Protein AF-A0A349JC71-F1 (afdb_monomer_lite)

Secondary structure (DSSP, 8-state):
-TTGGGGGG-S-S---SHHHHHHHS-TTT--EEEEEE---TT-EEEEEEEEHHHHHHHHHTT--SSTTSSTT-TTHHHHHSSPEEE-GGGHHHHHHHTTTTTTT--EEEPPTTHHHHHHHH---EEEEESS-HHHHH-TTEEEEEEEEEEE--EEEEEHHHHHH-HHHHHHHHHH--B-S--HHHHHHHHHHHHGGGB-

Radius of gyration: 18.24 Å; chains: 1; bounding box: 44×35×52 Å

pLDDT: mean 88.02, std 11.41, range [37.16, 98.38]

Foldseek 3Di:
DPPPVCCVQFPALQAFEVVSVQVRRPPVPDQKHFPAFLPDLFKKFQFKKFFQVLLVVLVVVVFALDALPDLVGVNLVLQQVDAAEEQVVCVSSLCRNNVCVSNNGHHDHADPPNQCCRHPVGHMYGHIDRQCPSVLPRPGMATGGGGSHMDGHTDMDGNVCCVPPVVVVVVCVVSVHDPDDCSVVRVVSNCVRCPVRHD

Sequence (199 aa):
AFHNTLLDVLDTGSVRNWQELRSHLSTEASQVRILGSLALDDYLGHCVLMDRARAERVRKLGASRRWADRTDDPKLAELRDAPVLIDPMYDELYTSVLAAPKLGLRFEAGPKDIERVCAEEGRTAIYIVRSGSTVALMPNLCVVGEEIVTSETIVAANATSLERNRAVTTLVEALAPAQTDHAAAWRAKLAKRLGDKLV

Structure (mmCIF, N/CA/C/O backbone):
data_AF-A0A349JC71-F1
#
_entry.id   AF-A0A349JC71-F1
#
loop_
_atom_site.group_PDB
_atom_site.id
_atom_site.type_symbol
_atom_site.label_atom_id
_atom_site.label_alt_id
_atom_site.label_comp_id
_atom_site.label_asym_id
_atom_site.label_entity_id
_atom_site.label_seq_id
_atom_site.pdbx_PDB_ins_code
_atom_site.Cartn_x
_atom_site.Cartn_y
_atom_site.Cartn_z
_atom_site.occupancy
_atom_site.B_iso_or_equiv
_atom_site.auth_seq_id
_atom_site.auth_comp_id
_atom_site.auth_asym_id
_atom_site.auth_atom_id
_atom_site.pdbx_PDB_model_num
ATOM 1 N N . ALA A 1 1 ? 12.400 3.019 -4.219 1.00 37.16 1 ALA A N 1
ATOM 2 C CA . ALA A 1 1 ? 13.279 4.054 -4.813 1.00 37.16 1 ALA A CA 1
ATOM 3 C C . ALA A 1 1 ? 12.855 4.493 -6.224 1.00 37.16 1 ALA A C 1
ATOM 5 O O . ALA A 1 1 ? 12.944 5.675 -6.498 1.00 37.16 1 ALA A O 1
ATOM 6 N N . PHE A 1 2 ? 12.372 3.605 -7.108 1.00 41.09 2 PHE A N 1
ATOM 7 C CA . PHE A 1 2 ? 12.072 3.953 -8.514 1.00 41.09 2 PHE A CA 1
ATOM 8 C C . PHE A 1 2 ? 10.812 4.829 -8.743 1.00 41.09 2 PHE A C 1
ATOM 10 O O . PHE A 1 2 ? 10.683 5.418 -9.806 1.00 41.09 2 PHE A O 1
ATOM 17 N N . HIS A 1 3 ? 9.888 4.940 -7.776 1.00 49.56 3 HIS A N 1
ATOM 18 C CA . HIS A 1 3 ? 8.630 5.688 -7.969 1.00 49.56 3 HIS A CA 1
ATOM 19 C C . HIS A 1 3 ? 8.783 7.217 -7.874 1.00 49.56 3 HIS A C 1
ATOM 21 O O . HIS A 1 3 ? 8.202 7.918 -8.693 1.00 49.56 3 HIS A O 1
ATOM 27 N N . ASN A 1 4 ? 9.588 7.747 -6.945 1.00 44.91 4 ASN A N 1
ATOM 28 C CA . ASN A 1 4 ? 9.612 9.198 -6.700 1.00 44.91 4 ASN A CA 1
ATOM 29 C C . ASN A 1 4 ? 10.213 9.986 -7.878 1.00 44.91 4 ASN A C 1
ATOM 31 O O . ASN A 1 4 ? 9.736 11.063 -8.197 1.00 44.91 4 ASN A O 1
ATOM 35 N N . THR A 1 5 ? 11.207 9.436 -8.582 1.00 49.75 5 THR A N 1
ATOM 36 C CA . THR A 1 5 ? 11.849 10.110 -9.731 1.00 49.75 5 THR A CA 1
ATOM 37 C C . THR A 1 5 ? 11.014 10.063 -11.015 1.00 49.75 5 THR A C 1
ATOM 39 O O . THR A 1 5 ? 11.388 10.683 -12.004 1.00 49.75 5 THR A O 1
ATOM 42 N N . LEU A 1 6 ? 9.914 9.302 -11.033 1.00 56.53 6 LEU A N 1
ATOM 43 C CA . LEU A 1 6 ? 9.023 9.217 -12.189 1.00 56.53 6 LEU A CA 1
ATOM 44 C C . LEU A 1 6 ? 7.774 10.083 -12.049 1.00 56.53 6 LEU A C 1
ATOM 46 O O . LEU A 1 6 ? 7.105 10.272 -13.055 1.00 56.53 6 LEU A O 1
ATOM 50 N N . LEU A 1 7 ? 7.475 10.638 -10.869 1.00 57.44 7 LEU A N 1
ATOM 51 C CA . LEU A 1 7 ? 6.283 11.473 -10.669 1.00 57.44 7 LEU A CA 1
ATOM 52 C C . LEU A 1 7 ? 6.232 12.665 -11.639 1.00 57.44 7 LEU A C 1
ATOM 54 O O . LEU A 1 7 ? 5.163 12.974 -12.157 1.00 57.44 7 LEU A O 1
ATOM 58 N N . ASP A 1 8 ? 7.387 13.247 -11.967 1.00 55.94 8 ASP A N 1
ATOM 59 C CA . ASP A 1 8 ? 7.502 14.404 -12.866 1.00 55.94 8 ASP A CA 1
ATOM 60 C C . ASP A 1 8 ? 7.162 14.106 -14.337 1.00 55.94 8 ASP A C 1
ATOM 62 O O . ASP A 1 8 ? 6.907 15.028 -15.111 1.00 55.94 8 ASP A O 1
ATOM 66 N N . VAL A 1 9 ? 7.184 12.834 -14.753 1.00 56.62 9 VAL A N 1
ATOM 67 C CA . VAL A 1 9 ? 6.941 12.421 -16.150 1.00 56.62 9 VAL A CA 1
ATOM 68 C C . VAL A 1 9 ? 5.598 11.722 -16.344 1.00 56.62 9 VAL A C 1
ATOM 70 O O . VAL A 1 9 ? 5.353 11.159 -17.412 1.00 56.62 9 VAL A O 1
ATOM 73 N N . LEU A 1 10 ? 4.740 11.719 -15.322 1.00 61.47 10 LEU A N 1
ATOM 74 C CA . LEU A 1 10 ? 3.417 11.117 -15.404 1.00 61.47 10 LEU A CA 1
ATOM 75 C C . LEU A 1 10 ? 2.363 12.155 -15.764 1.00 61.47 10 LEU A C 1
ATOM 77 O O . LEU A 1 10 ? 2.257 13.204 -15.136 1.00 61.47 10 LEU A O 1
ATOM 81 N N . ASP A 1 11 ? 1.493 11.787 -16.703 1.00 59.69 11 ASP A N 1
ATOM 82 C CA . ASP A 1 11 ? 0.305 12.574 -17.058 1.00 59.69 11 ASP A CA 1
ATOM 83 C C . ASP A 1 11 ? -0.717 12.656 -15.898 1.00 59.69 11 ASP A C 1
ATOM 85 O O . ASP A 1 11 ? -1.689 13.411 -15.950 1.00 59.69 11 ASP A O 1
ATOM 89 N N . THR A 1 12 ? -0.515 11.865 -14.836 1.00 65.00 12 THR A N 1
ATOM 90 C CA . THR A 1 12 ? -1.305 11.867 -13.602 1.00 65.00 12 THR A CA 1
ATOM 91 C C . THR A 1 12 ? -0.452 11.493 -12.393 1.00 65.00 12 THR A C 1
ATOM 93 O O . THR A 1 12 ? 0.404 10.616 -12.459 1.00 65.00 12 THR A O 1
ATOM 96 N N . GLY A 1 13 ? -0.749 12.093 -11.241 1.00 64.25 13 GLY A N 1
ATOM 97 C CA . GLY A 1 13 ? -0.136 11.714 -9.970 1.00 64.25 13 GLY A CA 1
ATOM 98 C C . GLY A 1 13 ? -0.725 10.446 -9.329 1.00 64.25 13 GLY A C 1
ATOM 99 O O . GLY A 1 13 ? -0.222 9.983 -8.305 1.00 64.25 13 GLY A O 1
ATOM 100 N N . SER A 1 14 ? -1.800 9.876 -9.879 1.00 74.31 14 SER A N 1
ATOM 101 C CA . SER A 1 14 ? -2.547 8.775 -9.252 1.00 74.31 14 SER A CA 1
ATOM 102 C C . SER A 1 14 ? -2.122 7.395 -9.761 1.00 74.31 14 SER A C 1
ATOM 104 O O . SER A 1 14 ? -2.965 6.620 -10.202 1.00 74.31 14 SER A O 1
ATOM 106 N N . VAL A 1 15 ? -0.826 7.085 -9.687 1.00 80.38 15 VAL A N 1
ATOM 107 C CA . VAL A 1 15 ? -0.275 5.776 -10.074 1.00 80.38 15 VAL A CA 1
ATOM 108 C C . VAL A 1 15 ? -0.068 4.887 -8.850 1.00 80.38 15 VAL A C 1
ATOM 110 O O . VAL A 1 15 ? 0.653 5.246 -7.921 1.00 80.38 15 VAL A O 1
ATOM 113 N N . ARG A 1 16 ? -0.695 3.708 -8.853 1.00 83.69 16 ARG A N 1
ATOM 114 C CA . ARG A 1 16 ? -0.725 2.770 -7.719 1.00 83.69 16 ARG A CA 1
ATOM 115 C C . ARG A 1 16 ? 0.127 1.526 -7.912 1.00 83.69 16 ARG A C 1
ATOM 117 O O . ARG A 1 16 ? 0.377 0.810 -6.948 1.00 83.69 16 ARG A O 1
ATOM 124 N N . ASN A 1 17 ? 0.542 1.233 -9.136 1.00 84.38 17 ASN A N 1
ATOM 125 C CA . ASN A 1 17 ? 1.361 0.069 -9.452 1.00 84.38 17 ASN A CA 1
ATOM 126 C C . ASN A 1 17 ? 2.125 0.287 -10.763 1.00 84.38 17 ASN A C 1
ATOM 128 O O . ASN A 1 17 ? 1.904 1.261 -11.486 1.00 84.38 17 ASN A O 1
ATOM 132 N N . TRP A 1 18 ? 3.029 -0.635 -11.093 1.00 84.25 18 TRP A N 1
ATOM 133 C CA . TRP A 1 18 ? 3.855 -0.509 -12.293 1.00 84.25 18 TRP A CA 1
ATOM 134 C C . TRP A 1 18 ? 3.066 -0.652 -13.603 1.00 84.25 18 TRP A C 1
ATOM 136 O O . TRP A 1 18 ? 3.523 -0.154 -14.631 1.00 84.25 18 TRP A O 1
ATOM 146 N N . GLN A 1 19 ? 1.909 -1.323 -13.602 1.00 84.81 19 GLN A N 1
ATOM 147 C CA . GLN A 1 19 ? 1.072 -1.454 -14.798 1.00 84.81 19 GLN A CA 1
ATOM 148 C C . GLN A 1 19 ? 0.386 -0.128 -15.123 1.00 84.81 19 GLN A C 1
ATOM 150 O O . GLN A 1 19 ? 0.421 0.316 -16.270 1.00 84.81 19 GLN A O 1
ATOM 155 N N . GLU A 1 20 ? -0.164 0.538 -14.106 1.00 84.81 20 GLU A N 1
ATOM 156 C CA . GLU A 1 20 ? -0.670 1.905 -14.211 1.00 84.81 20 GLU A CA 1
ATOM 157 C C . GLU A 1 20 ? 0.462 2.842 -14.647 1.00 84.81 20 GLU A C 1
ATOM 159 O O . GLU A 1 20 ? 0.308 3.572 -15.625 1.00 84.81 20 GLU A O 1
ATOM 164 N N . LEU A 1 21 ? 1.642 2.734 -14.023 1.00 82.12 21 LEU A N 1
ATOM 165 C CA . LEU A 1 21 ? 2.833 3.497 -14.407 1.00 82.12 21 LEU A CA 1
ATOM 166 C C . LEU A 1 21 ? 3.154 3.308 -15.896 1.00 82.12 21 LEU A C 1
ATOM 168 O O . LEU A 1 21 ? 3.316 4.279 -16.624 1.00 82.12 21 LEU A O 1
ATOM 172 N N . ARG A 1 22 ? 3.172 2.060 -16.377 1.00 83.19 22 ARG A N 1
ATOM 173 C CA . ARG A 1 22 ? 3.400 1.725 -17.789 1.00 83.19 22 ARG A CA 1
ATOM 174 C C . ARG A 1 22 ? 2.354 2.354 -18.708 1.00 83.19 22 ARG A C 1
ATOM 176 O O . ARG A 1 22 ? 2.721 2.785 -19.794 1.00 83.19 22 ARG A O 1
ATOM 183 N N . SER A 1 23 ? 1.087 2.392 -18.299 1.00 81.56 23 SER A N 1
ATOM 184 C CA . SER A 1 23 ? 0.003 2.981 -19.099 1.00 81.56 23 SER A CA 1
ATOM 185 C C . SER A 1 23 ? 0.059 4.510 -19.179 1.00 81.56 23 SER A C 1
ATOM 187 O O . SER A 1 23 ? -0.417 5.080 -20.155 1.00 81.56 23 SER A O 1
ATOM 189 N N . HIS A 1 24 ? 0.670 5.157 -18.182 1.00 76.75 24 HIS A N 1
ATOM 190 C CA . HIS A 1 24 ? 0.811 6.613 -18.099 1.00 76.75 24 HIS A CA 1
ATOM 191 C C . HIS A 1 24 ? 2.150 7.140 -18.621 1.00 76.75 24 HIS A C 1
ATOM 193 O O . HIS A 1 24 ? 2.311 8.346 -18.782 1.00 76.75 24 HIS A O 1
ATOM 199 N N . LEU A 1 25 ? 3.118 6.265 -18.901 1.00 74.62 25 LEU A N 1
ATOM 200 C CA . LEU A 1 25 ? 4.341 6.666 -19.584 1.00 74.62 25 LEU A CA 1
ATOM 201 C C . LEU A 1 25 ? 4.044 6.892 -21.068 1.00 74.62 25 LEU A C 1
ATOM 203 O O . LEU A 1 25 ? 3.887 5.938 -21.833 1.00 74.62 25 LEU A O 1
ATOM 207 N N . SER A 1 26 ? 4.030 8.158 -21.485 1.00 66.75 26 SER A N 1
ATOM 208 C CA . SER A 1 26 ? 3.949 8.515 -22.901 1.00 66.75 26 SER A CA 1
ATOM 209 C C . SER A 1 26 ? 5.089 7.859 -23.683 1.00 66.75 26 SER A C 1
ATOM 211 O O . SER A 1 26 ? 6.274 8.075 -23.409 1.00 66.75 26 SER A O 1
ATOM 213 N N . THR A 1 27 ? 4.733 7.069 -24.696 1.00 64.62 27 THR A N 1
ATOM 214 C CA . THR A 1 27 ? 5.701 6.424 -25.591 1.00 64.62 27 THR A CA 1
ATOM 215 C C . THR A 1 27 ? 6.484 7.431 -26.428 1.00 64.62 27 THR A C 1
ATOM 217 O O . THR A 1 27 ? 7.596 7.120 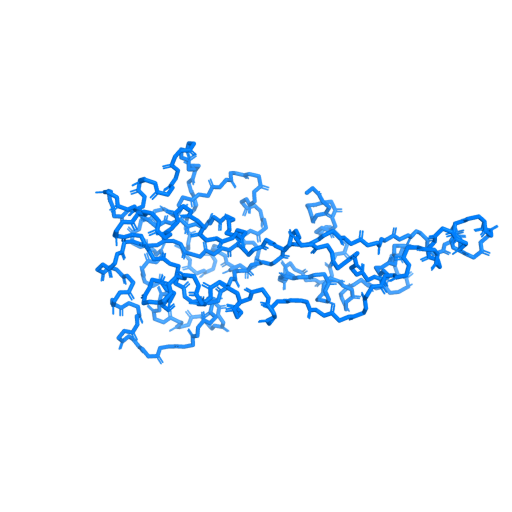-26.856 1.00 64.62 27 THR A O 1
ATOM 220 N N . GLU A 1 28 ? 5.923 8.621 -26.643 1.00 60.41 28 GLU A N 1
ATOM 221 C CA . GLU A 1 28 ? 6.515 9.688 -27.453 1.00 60.41 28 GLU A CA 1
ATOM 222 C C . GLU A 1 28 ? 7.388 10.639 -26.622 1.00 60.41 28 GLU A C 1
ATOM 224 O O . GLU A 1 28 ? 8.411 11.108 -27.115 1.00 60.41 28 GLU A O 1
ATOM 229 N N . ALA A 1 29 ? 7.030 10.889 -25.356 1.00 58.97 29 ALA A N 1
ATOM 230 C CA . ALA A 1 29 ? 7.742 11.840 -24.496 1.00 58.97 29 ALA A CA 1
ATOM 231 C C . ALA A 1 29 ? 8.769 11.183 -23.558 1.00 58.97 29 ALA A C 1
ATOM 233 O O . ALA A 1 29 ? 9.785 11.797 -23.227 1.00 58.97 29 ALA A O 1
ATOM 234 N N . SER A 1 30 ? 8.547 9.935 -23.134 1.00 66.19 30 SER A N 1
ATOM 235 C CA . SER A 1 30 ? 9.479 9.222 -22.258 1.00 66.19 30 SER A CA 1
ATOM 236 C C . SER A 1 30 ? 10.385 8.300 -23.062 1.00 66.19 30 SER A C 1
ATOM 238 O O . SER A 1 30 ? 9.925 7.524 -23.898 1.00 66.19 30 SER A O 1
ATOM 240 N N . GLN A 1 31 ? 11.687 8.317 -22.771 1.00 78.69 31 GLN A N 1
ATOM 241 C CA . GLN A 1 31 ? 12.610 7.303 -23.287 1.00 78.69 31 GLN A CA 1
ATOM 242 C C . GLN A 1 31 ? 12.606 6.024 -22.446 1.00 78.69 31 GLN A C 1
ATOM 244 O O . GLN A 1 31 ? 13.227 5.046 -22.844 1.00 78.69 31 GLN A O 1
ATOM 249 N N . VAL A 1 32 ? 11.939 5.994 -21.292 1.00 82.69 32 VAL A N 1
ATOM 250 C CA . VAL A 1 32 ? 11.884 4.803 -20.437 1.00 82.69 32 VAL A CA 1
ATOM 251 C C . VAL A 1 32 ? 10.764 3.879 -20.915 1.00 82.69 32 VAL A C 1
ATOM 253 O O . VAL A 1 32 ? 9.675 4.313 -21.288 1.00 82.69 32 VAL A O 1
ATOM 256 N N . ARG A 1 33 ? 11.034 2.575 -20.920 1.00 84.81 33 ARG A N 1
ATOM 257 C CA . ARG A 1 33 ? 10.062 1.510 -21.168 1.00 84.81 33 ARG A CA 1
ATOM 258 C C . ARG A 1 33 ? 10.032 0.604 -19.953 1.00 84.81 33 ARG A C 1
ATOM 260 O O . ARG A 1 33 ? 11.067 0.059 -19.579 1.00 84.81 33 ARG A O 1
ATOM 267 N N . ILE A 1 34 ? 8.855 0.436 -19.356 1.00 86.38 34 ILE A N 1
ATOM 268 C CA . ILE A 1 34 ? 8.635 -0.598 -18.345 1.00 86.38 34 ILE A CA 1
ATOM 269 C C . ILE A 1 34 ? 8.355 -1.896 -19.083 1.00 86.38 34 ILE A C 1
ATOM 271 O O . ILE A 1 34 ? 7.363 -2.015 -19.803 1.00 86.38 34 ILE A O 1
ATOM 275 N N . LEU A 1 35 ? 9.271 -2.844 -18.926 1.00 87.56 35 LEU A N 1
ATOM 276 C CA . LEU A 1 35 ? 9.276 -4.099 -19.662 1.00 87.56 35 LEU A CA 1
ATOM 277 C C . LEU A 1 35 ? 8.561 -5.212 -18.907 1.00 87.56 35 LEU A C 1
ATOM 279 O O . LEU A 1 35 ? 8.256 -6.218 -19.522 1.00 87.56 35 LEU A O 1
ATOM 283 N N . GLY A 1 36 ? 8.282 -5.037 -17.617 1.00 86.38 36 GLY A N 1
ATOM 284 C CA . GLY A 1 36 ? 7.556 -5.992 -16.781 1.00 86.38 36 GLY A CA 1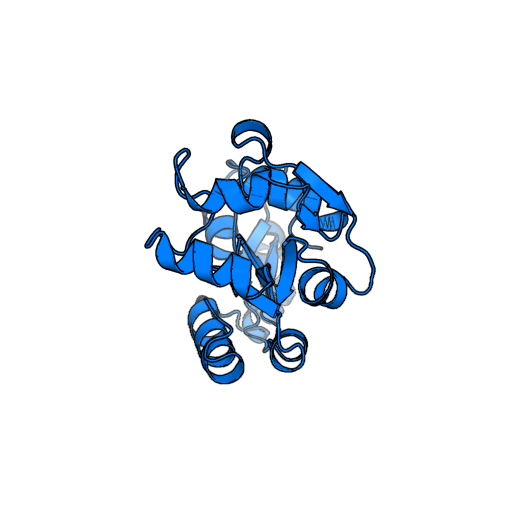
ATOM 285 C C . GLY A 1 36 ? 8.185 -6.136 -15.398 1.00 86.38 36 GLY A C 1
ATOM 286 O O . GLY A 1 36 ? 9.090 -5.383 -15.036 1.00 86.38 36 GLY A O 1
ATOM 287 N N . SER A 1 37 ? 7.703 -7.107 -14.631 1.00 88.38 37 SER A N 1
ATOM 288 C CA . SER A 1 37 ? 8.213 -7.452 -13.300 1.00 88.38 37 SER A CA 1
ATOM 289 C C . SER A 1 37 ? 9.233 -8.594 -13.366 1.00 88.38 37 SER A C 1
ATOM 291 O O . SER A 1 37 ? 9.163 -9.436 -14.258 1.00 88.38 37 SER A O 1
ATOM 293 N N . LEU A 1 38 ? 10.158 -8.670 -12.404 1.00 87.69 38 LEU A N 1
ATOM 294 C CA . LEU A 1 38 ? 10.991 -9.864 -12.201 1.00 87.69 38 LEU A CA 1
ATOM 295 C C . LEU A 1 38 ? 10.241 -11.026 -11.527 1.00 87.69 38 LEU A C 1
ATOM 297 O O . LEU A 1 38 ? 10.820 -12.098 -11.369 1.00 87.69 38 LEU A O 1
ATOM 301 N N . ALA A 1 39 ? 8.980 -10.829 -11.126 1.00 81.81 39 ALA A N 1
ATOM 302 C CA . ALA A 1 39 ? 8.143 -11.840 -10.472 1.00 81.81 39 ALA A CA 1
ATOM 303 C C . ALA A 1 39 ? 8.816 -12.496 -9.253 1.00 81.81 39 ALA A C 1
ATOM 305 O O . ALA A 1 39 ? 8.597 -13.674 -8.954 1.00 81.81 39 ALA A O 1
ATOM 306 N N . LEU A 1 40 ? 9.671 -11.743 -8.560 1.00 81.12 40 LEU A N 1
ATOM 307 C CA . LEU A 1 40 ? 10.308 -12.215 -7.342 1.00 81.12 40 LEU A CA 1
ATOM 308 C C . LEU A 1 40 ? 9.247 -12.328 -6.239 1.00 81.12 40 LEU A C 1
ATOM 310 O O . LEU A 1 40 ? 8.197 -11.688 -6.277 1.00 81.12 40 LEU A O 1
ATOM 314 N N . ASP A 1 41 ? 9.519 -13.123 -5.204 1.00 76.69 41 ASP A N 1
ATOM 315 C CA . ASP A 1 41 ? 8.661 -13.175 -4.009 1.00 76.69 41 ASP A CA 1
ATOM 316 C C . ASP A 1 41 ? 8.888 -11.933 -3.116 1.00 76.69 41 ASP A C 1
ATOM 318 O O . ASP A 1 41 ? 9.084 -12.029 -1.902 1.00 76.69 41 ASP A O 1
ATOM 322 N N . ASP A 1 42 ? 8.948 -10.749 -3.725 1.00 78.50 42 ASP A N 1
ATOM 323 C CA . ASP A 1 42 ? 9.286 -9.462 -3.119 1.00 78.50 42 ASP A CA 1
ATOM 324 C C . ASP A 1 42 ? 8.139 -8.449 -3.162 1.00 78.50 42 ASP A C 1
ATOM 326 O O . ASP A 1 42 ? 8.349 -7.299 -2.805 1.00 78.50 42 ASP A O 1
ATOM 330 N N . TYR A 1 43 ? 6.932 -8.883 -3.521 1.00 85.94 43 TYR A N 1
ATOM 331 C CA . TYR A 1 43 ? 5.752 -8.028 -3.587 1.00 85.94 43 TYR A CA 1
ATOM 332 C C . TYR A 1 43 ? 5.449 -7.334 -2.247 1.00 85.94 43 TYR A C 1
ATOM 334 O O . TYR A 1 43 ? 5.357 -7.978 -1.194 1.00 85.94 43 TYR A O 1
ATOM 342 N N . LEU A 1 44 ? 5.262 -6.017 -2.298 1.00 89.69 44 LEU A N 1
ATOM 343 C CA . LEU A 1 44 ? 5.029 -5.132 -1.161 1.00 89.69 44 LEU A CA 1
ATOM 344 C C . LEU A 1 44 ? 3.710 -4.374 -1.357 1.00 89.69 44 LEU A C 1
ATOM 346 O O . LEU A 1 44 ? 3.582 -3.570 -2.278 1.00 89.69 44 LEU A O 1
ATOM 350 N N . GLY A 1 45 ? 2.735 -4.586 -0.474 1.00 92.81 45 GLY A N 1
ATOM 351 C CA . GLY A 1 45 ? 1.511 -3.781 -0.437 1.00 92.81 45 GLY A CA 1
ATOM 352 C C . GLY A 1 45 ? 1.624 -2.653 0.582 1.00 92.81 45 GLY A C 1
ATOM 353 O O . GLY A 1 45 ? 1.971 -2.898 1.734 1.00 92.81 45 GLY A O 1
ATOM 354 N N . HIS A 1 46 ? 1.318 -1.422 0.187 1.00 95.44 46 HIS A N 1
ATOM 355 C CA . HIS A 1 46 ? 1.225 -0.282 1.097 1.00 95.44 46 HIS A CA 1
ATOM 356 C C . HIS A 1 46 ? -0.189 -0.251 1.671 1.00 95.44 46 HIS A C 1
ATOM 358 O O . HIS A 1 46 ? -1.125 0.226 1.032 1.00 95.44 46 HIS A O 1
ATOM 364 N N . CYS A 1 47 ? -0.361 -0.823 2.854 1.00 96.88 47 CYS A N 1
ATOM 365 C CA . CYS A 1 47 ? -1.664 -1.115 3.428 1.00 96.88 47 CYS A CA 1
ATOM 366 C C . CYS A 1 47 ? -2.019 -0.156 4.559 1.00 96.88 47 CYS A C 1
ATOM 368 O O . CYS A 1 47 ? -1.145 0.294 5.300 1.00 96.88 47 CYS A O 1
ATOM 370 N N . VAL A 1 48 ? -3.318 0.084 4.741 1.00 97.75 48 VAL A N 1
ATOM 371 C CA . VAL A 1 48 ? -3.821 0.772 5.929 1.00 97.75 48 VAL A CA 1
ATOM 372 C C . VAL A 1 48 ? -3.816 -0.197 7.109 1.00 97.75 48 VAL A C 1
ATOM 374 O O . VAL A 1 48 ? -4.402 -1.280 7.037 1.00 97.75 48 VAL A O 1
ATOM 377 N N . LEU A 1 49 ? -3.147 0.200 8.188 1.00 97.94 49 LEU A N 1
ATOM 378 C CA . LEU A 1 49 ? -3.097 -0.516 9.455 1.00 97.94 49 LEU A CA 1
ATOM 379 C C . LEU A 1 49 ? -3.967 0.196 10.486 1.00 97.94 49 LEU A C 1
ATOM 381 O O . LEU A 1 49 ? -3.846 1.408 10.674 1.00 97.94 49 LEU A O 1
ATOM 385 N N . MET A 1 50 ? -4.828 -0.562 11.157 1.00 97.81 50 MET A N 1
ATOM 386 C CA . MET A 1 50 ? -5.727 -0.061 12.197 1.00 97.81 50 MET A CA 1
ATOM 387 C C . MET A 1 50 ? -5.811 -1.054 13.350 1.00 97.81 50 MET A C 1
ATOM 389 O O . MET A 1 50 ? -5.614 -2.260 13.163 1.00 97.81 50 MET A O 1
ATOM 393 N N . ASP A 1 51 ? -6.172 -0.556 14.529 1.00 97.31 51 ASP A N 1
ATOM 394 C CA . ASP A 1 51 ? -6.621 -1.427 15.603 1.00 97.31 51 ASP A CA 1
ATOM 395 C C . ASP A 1 51 ? -7.917 -2.161 15.208 1.00 97.31 51 ASP A C 1
ATOM 397 O O . ASP A 1 51 ? -8.712 -1.699 14.381 1.00 97.31 51 ASP A O 1
ATOM 401 N N . ARG A 1 52 ? -8.154 -3.316 15.828 1.00 96.62 52 ARG A N 1
ATOM 402 C CA . ARG A 1 52 ? -9.290 -4.191 15.532 1.00 96.62 52 ARG A CA 1
ATOM 403 C C . ARG A 1 52 ? -10.636 -3.490 15.713 1.00 96.62 52 ARG A C 1
ATOM 405 O O . ARG A 1 52 ? -11.534 -3.714 14.908 1.00 96.62 52 ARG A O 1
ATOM 412 N N . ALA A 1 53 ? -10.806 -2.638 16.725 1.00 95.19 53 ALA A N 1
ATOM 413 C CA . ALA A 1 53 ? -12.082 -1.961 16.942 1.00 95.19 53 ALA A CA 1
ATOM 414 C C . ALA A 1 53 ? -12.379 -0.959 15.818 1.00 95.19 53 ALA A C 1
ATOM 416 O O . ALA A 1 53 ? -13.521 -0.868 15.362 1.00 95.19 53 ALA A O 1
ATOM 417 N N . ARG A 1 54 ? -11.360 -0.238 15.338 1.00 96.00 54 ARG A N 1
ATOM 418 C CA . ARG A 1 54 ? -11.463 0.659 14.179 1.00 96.00 54 ARG A CA 1
ATOM 419 C C . ARG A 1 54 ? -11.678 -0.103 12.870 1.00 96.00 54 ARG A C 1
ATOM 421 O O . ARG A 1 54 ? -12.585 0.244 12.114 1.00 96.00 54 ARG A O 1
ATOM 428 N N . ALA A 1 55 ? -10.945 -1.192 12.646 1.00 96.75 55 ALA A N 1
ATOM 429 C CA . ALA A 1 55 ? -11.130 -2.056 11.480 1.00 96.75 55 ALA A CA 1
ATOM 430 C C . ALA A 1 55 ? -12.567 -2.607 11.395 1.00 96.75 55 ALA A C 1
ATOM 432 O O . ALA A 1 55 ? -13.201 -2.577 10.343 1.00 96.75 55 ALA A O 1
ATOM 433 N N . GLU A 1 56 ? -13.134 -3.024 12.527 1.00 95.81 56 GLU A N 1
ATOM 434 C CA . GLU A 1 56 ? -14.520 -3.485 12.620 1.00 95.81 56 GLU A CA 1
ATOM 435 C C . GLU A 1 56 ? -15.551 -2.405 12.276 1.00 95.81 56 GLU A C 1
ATOM 437 O O . GLU A 1 56 ? -16.582 -2.706 11.669 1.00 95.81 56 GLU A O 1
ATOM 442 N N . ARG A 1 57 ? -15.293 -1.140 12.635 1.00 95.25 57 ARG A N 1
ATOM 443 C CA . ARG A 1 57 ? -16.149 -0.025 12.204 1.00 95.25 57 ARG A CA 1
ATOM 444 C C . ARG A 1 57 ? -16.106 0.130 10.694 1.00 95.25 57 ARG A C 1
ATOM 446 O O . ARG A 1 57 ? -17.165 0.178 10.077 1.00 95.25 57 ARG A O 1
ATOM 453 N N . VAL A 1 58 ? -14.910 0.116 10.105 1.00 95.50 58 VAL A N 1
ATOM 454 C CA . VAL A 1 58 ? -14.733 0.183 8.649 1.00 95.50 58 VAL A CA 1
ATOM 455 C C . VAL A 1 58 ? -15.470 -0.956 7.947 1.00 95.50 58 VAL A C 1
ATOM 457 O O . VAL A 1 58 ? -16.230 -0.706 7.012 1.00 95.50 58 VAL A O 1
ATOM 460 N N . ARG A 1 59 ? -15.325 -2.192 8.438 1.00 94.75 59 ARG A N 1
ATOM 461 C CA . ARG A 1 59 ? -16.015 -3.372 7.900 1.00 94.75 59 ARG A CA 1
ATOM 462 C C . ARG A 1 59 ? -17.531 -3.191 7.859 1.00 94.75 59 ARG A C 1
ATOM 464 O O . ARG A 1 59 ? -18.172 -3.510 6.861 1.00 94.75 59 ARG A O 1
ATOM 471 N N . LYS A 1 60 ? -18.108 -2.647 8.934 1.00 95.69 60 LYS A N 1
ATOM 472 C CA . LYS A 1 60 ? -19.557 -2.416 9.064 1.00 95.69 60 LYS A CA 1
ATOM 473 C C . LYS A 1 60 ? -20.096 -1.348 8.115 1.00 95.69 60 LYS A C 1
ATOM 475 O O . LYS A 1 60 ? -21.294 -1.352 7.855 1.00 95.69 60 LYS A O 1
ATOM 480 N N . LEU A 1 61 ? -19.247 -0.466 7.581 1.00 93.00 61 LEU A N 1
ATOM 481 C CA . LEU A 1 61 ? -19.671 0.527 6.590 1.00 93.00 61 LEU A CA 1
ATOM 482 C C . LEU A 1 61 ? -20.071 -0.116 5.254 1.00 93.00 61 LEU A C 1
ATOM 484 O O . LEU A 1 61 ? -20.737 0.542 4.459 1.00 93.00 61 LEU A O 1
ATOM 488 N N . GLY A 1 62 ? -19.654 -1.363 4.980 1.00 86.81 62 GLY A N 1
ATOM 489 C CA . GLY A 1 62 ? -19.975 -2.062 3.728 1.00 86.81 62 GLY A CA 1
ATOM 490 C C . GLY A 1 62 ? -19.494 -1.324 2.473 1.00 86.81 62 GLY A C 1
ATOM 491 O O . GLY A 1 62 ? -20.046 -1.503 1.390 1.00 86.81 62 GLY A O 1
ATOM 492 N N . ALA A 1 63 ? -18.506 -0.440 2.626 1.00 88.62 63 ALA A N 1
ATOM 493 C CA . ALA A 1 63 ? -17.969 0.369 1.544 1.00 88.62 63 ALA A CA 1
ATOM 494 C C . ALA A 1 63 ? -17.032 -0.453 0.643 1.00 88.62 63 ALA A C 1
ATOM 496 O O . ALA A 1 63 ? -16.613 -1.556 0.991 1.00 88.62 63 ALA A O 1
ATOM 497 N N . SER A 1 64 ? -16.664 0.117 -0.512 1.00 90.50 64 SER A N 1
ATOM 498 C CA . SER A 1 64 ? -15.604 -0.431 -1.373 1.00 90.50 64 SER A CA 1
ATOM 499 C C . SER A 1 64 ? -14.344 -0.723 -0.555 1.00 90.50 64 SER A C 1
ATOM 501 O O . SER A 1 64 ? -14.028 0.025 0.371 1.00 90.50 64 SER A O 1
ATOM 503 N N . ARG A 1 65 ? -13.597 -1.774 -0.903 1.00 90.88 65 ARG A N 1
ATOM 504 C CA . ARG A 1 65 ? -12.313 -2.070 -0.247 1.00 90.88 65 ARG A CA 1
ATOM 505 C C . ARG A 1 65 ? -11.230 -1.061 -0.622 1.00 90.88 65 ARG A C 1
ATOM 507 O O . ARG A 1 65 ? -10.289 -0.869 0.141 1.00 90.88 65 ARG A O 1
ATOM 514 N N . ARG A 1 66 ? -11.365 -0.396 -1.771 1.00 91.38 66 ARG A N 1
ATOM 515 C CA . ARG A 1 66 ? -10.414 0.616 -2.228 1.00 91.38 66 ARG A CA 1
ATOM 516 C C . ARG A 1 66 ? -10.556 1.897 -1.408 1.00 91.38 66 ARG A C 1
ATOM 518 O O . ARG A 1 66 ? -11.664 2.337 -1.088 1.00 91.38 66 ARG A O 1
ATOM 525 N N . TRP A 1 67 ? -9.418 2.495 -1.078 1.00 92.62 67 TRP A N 1
ATOM 526 C CA . TRP A 1 67 ? -9.340 3.773 -0.374 1.00 92.62 67 TRP A CA 1
ATOM 527 C C . TRP A 1 67 ? -9.330 4.947 -1.345 1.00 92.62 67 TRP A C 1
ATOM 529 O O . TRP A 1 67 ? -8.616 4.914 -2.358 1.00 92.62 67 TRP A O 1
ATOM 539 N N . ALA A 1 68 ? -10.092 5.986 -0.988 1.00 88.81 68 ALA A N 1
ATOM 540 C CA . ALA A 1 68 ? -10.220 7.220 -1.764 1.00 88.81 68 ALA A CA 1
ATOM 541 C C . ALA A 1 68 ? -10.666 6.972 -3.218 1.00 88.81 68 ALA A C 1
ATOM 543 O O . ALA A 1 68 ? -10.282 7.696 -4.130 1.00 88.81 68 ALA A O 1
ATOM 544 N N . ASP A 1 69 ? -11.477 5.932 -3.434 1.00 82.06 69 ASP A N 1
ATOM 545 C CA . ASP A 1 69 ? -12.058 5.607 -4.746 1.00 82.06 69 ASP A CA 1
ATOM 546 C C . ASP A 1 69 ? -13.084 6.667 -5.189 1.00 82.06 69 ASP A C 1
ATOM 548 O O . ASP A 1 69 ? -13.299 6.910 -6.372 1.00 82.06 69 ASP A O 1
ATOM 552 N N . ARG A 1 70 ? -13.697 7.334 -4.206 1.00 85.44 70 ARG A N 1
ATOM 553 C CA . ARG A 1 70 ? -14.654 8.429 -4.367 1.00 85.44 70 ARG A CA 1
ATOM 554 C C . ARG A 1 70 ? -14.507 9.435 -3.231 1.00 85.44 70 ARG A C 1
ATOM 556 O O . ARG A 1 70 ? -14.040 9.092 -2.144 1.00 85.44 70 ARG A O 1
ATOM 563 N N . THR A 1 71 ? -14.912 10.676 -3.482 1.00 83.31 71 THR A N 1
ATOM 564 C CA . THR A 1 71 ? -14.772 11.788 -2.527 1.00 83.31 71 THR A CA 1
ATOM 565 C C . THR A 1 71 ? -15.648 11.635 -1.284 1.00 83.31 71 THR A C 1
ATOM 567 O O . THR A 1 71 ? -15.306 12.161 -0.228 1.00 83.31 71 THR A O 1
ATOM 570 N N . ASP A 1 72 ? -16.748 10.893 -1.386 1.00 87.12 72 ASP A N 1
ATOM 571 C CA . ASP A 1 72 ? -17.701 10.594 -0.316 1.00 87.12 72 ASP A CA 1
ATOM 572 C C . ASP A 1 72 ? -17.455 9.226 0.348 1.00 87.12 72 ASP A C 1
ATOM 574 O O . ASP A 1 72 ? -18.339 8.703 1.025 1.00 87.12 72 ASP A O 1
ATOM 578 N N . ASP A 1 73 ? -16.272 8.621 0.171 1.00 90.25 73 ASP A N 1
ATOM 579 C CA . ASP A 1 73 ? -15.948 7.324 0.771 1.00 90.25 73 ASP A CA 1
ATOM 580 C C . ASP A 1 73 ? -16.048 7.399 2.312 1.00 90.25 73 ASP A C 1
ATOM 582 O O . ASP A 1 73 ? -15.244 8.084 2.958 1.00 90.25 73 ASP A O 1
ATOM 586 N N . PRO A 1 74 ? -17.010 6.690 2.939 1.00 91.06 74 PRO A N 1
ATOM 587 C CA . PRO A 1 74 ? -17.285 6.840 4.365 1.00 91.06 74 PRO A CA 1
ATOM 588 C C . PRO A 1 74 ? -16.115 6.365 5.233 1.00 91.06 74 PRO A C 1
ATOM 590 O O . PRO A 1 74 ? -15.946 6.855 6.351 1.00 91.06 74 PRO A O 1
ATOM 593 N N . LYS A 1 75 ? -15.253 5.476 4.714 1.00 94.25 75 LYS A N 1
ATOM 594 C CA . LYS A 1 75 ? -14.065 4.996 5.436 1.00 94.25 75 LYS A CA 1
ATOM 595 C C . LYS A 1 75 ? -13.054 6.117 5.690 1.00 94.25 75 LYS A C 1
ATOM 597 O O . LYS A 1 75 ? -12.295 6.046 6.651 1.00 94.25 75 LYS A O 1
ATOM 602 N N . LEU A 1 76 ? -13.059 7.180 4.876 1.00 94.06 76 LEU A N 1
ATOM 603 C CA . LEU A 1 76 ? -12.139 8.315 5.018 1.00 94.06 76 LEU A CA 1
ATOM 604 C C . LEU A 1 76 ? -12.328 9.078 6.330 1.00 94.06 76 LEU A C 1
ATOM 606 O O . LEU A 1 76 ? -11.450 9.842 6.716 1.00 94.06 76 LEU A O 1
ATOM 610 N N . ALA A 1 77 ? -13.466 8.926 7.013 1.00 92.75 77 ALA A N 1
ATOM 611 C CA . ALA A 1 77 ? -13.636 9.491 8.349 1.00 92.75 77 ALA A CA 1
ATOM 612 C C . ALA A 1 77 ? -12.590 8.932 9.333 1.00 92.75 77 ALA A C 1
ATOM 614 O O . ALA A 1 77 ? -11.989 9.696 10.082 1.00 92.75 77 ALA A O 1
ATOM 615 N N . GLU A 1 78 ? -12.287 7.633 9.250 1.00 93.50 78 GLU A N 1
ATOM 616 C CA . GLU A 1 78 ? -11.318 6.966 10.132 1.00 93.50 78 GLU A CA 1
ATOM 617 C C . GLU A 1 78 ? -9.873 7.418 9.873 1.00 93.50 78 GLU A C 1
ATOM 619 O O . GLU A 1 78 ? -9.044 7.354 10.778 1.00 93.50 78 GLU A O 1
ATOM 624 N N . LEU A 1 79 ? -9.574 7.903 8.660 1.00 94.38 79 LEU A N 1
ATOM 625 C CA . LEU A 1 79 ? -8.270 8.485 8.310 1.00 94.38 79 LEU A CA 1
ATOM 626 C C . LEU A 1 79 ? -8.159 9.978 8.658 1.00 94.38 79 LEU A C 1
ATOM 628 O O . LEU A 1 79 ? -7.057 10.512 8.713 1.00 94.38 79 LEU A O 1
ATOM 632 N N . ARG A 1 80 ? -9.285 10.676 8.852 1.00 95.12 80 ARG A N 1
ATOM 633 C CA . ARG A 1 80 ? -9.313 12.117 9.170 1.00 95.12 80 ARG A CA 1
ATOM 634 C C . ARG A 1 80 ? -9.239 12.406 10.665 1.00 95.12 80 ARG A C 1
ATOM 636 O O . ARG A 1 80 ? -8.776 13.481 11.049 1.00 95.12 80 ARG A O 1
ATOM 643 N N . ASP A 1 81 ? -9.694 11.453 11.474 1.00 92.81 81 ASP A N 1
ATOM 644 C CA . ASP A 1 81 ? -9.766 11.529 12.936 1.00 92.81 81 ASP A CA 1
ATOM 645 C C . ASP A 1 81 ? -8.434 11.967 13.576 1.00 92.81 81 ASP A C 1
ATOM 647 O O . ASP A 1 81 ? -8.397 12.851 14.430 1.00 92.81 81 ASP A O 1
ATOM 651 N N . ALA A 1 82 ? -7.314 11.439 13.080 1.00 94.69 82 ALA A N 1
ATOM 652 C CA . ALA A 1 82 ? -5.966 11.819 13.491 1.00 94.69 82 ALA A CA 1
ATOM 653 C C . ALA A 1 82 ? -5.002 11.767 12.294 1.00 94.69 82 ALA A C 1
ATOM 655 O O . ALA A 1 82 ? -5.306 11.093 11.309 1.00 94.69 82 ALA A O 1
ATOM 656 N N . PRO A 1 83 ? -3.835 12.440 12.356 1.00 97.00 83 PRO A N 1
ATOM 657 C CA . PRO A 1 83 ? -2.797 12.259 11.349 1.00 97.00 83 PRO A CA 1
ATOM 658 C C . PRO A 1 83 ? -2.409 10.782 11.206 1.00 97.00 83 PRO A C 1
ATOM 660 O O . PRO A 1 83 ? -2.142 10.092 12.201 1.00 97.00 83 PRO A O 1
ATOM 663 N N . VAL A 1 84 ? -2.395 10.313 9.960 1.00 98.19 84 VAL A N 1
ATOM 664 C CA . VAL A 1 84 ? -2.045 8.943 9.587 1.00 98.19 84 VAL A CA 1
ATOM 665 C C . VAL A 1 84 ? -0.528 8.806 9.606 1.00 98.19 84 VAL A C 1
ATOM 667 O O . VAL A 1 84 ? 0.183 9.576 8.960 1.00 98.19 84 VAL A O 1
ATOM 670 N N . LEU A 1 85 ? -0.036 7.820 10.350 1.00 98.38 85 LEU A N 1
ATOM 671 C CA . LEU A 1 85 ? 1.392 7.555 10.468 1.00 98.38 85 LEU A CA 1
ATOM 672 C C . LEU A 1 85 ? 1.921 6.936 9.170 1.00 98.38 85 LEU A C 1
ATOM 674 O O . LEU A 1 85 ? 1.346 5.975 8.654 1.00 98.38 85 LEU A O 1
ATOM 678 N N . ILE A 1 86 ? 3.028 7.457 8.656 1.00 97.62 86 ILE A N 1
ATOM 679 C CA . ILE A 1 86 ? 3.668 6.961 7.434 1.00 97.62 86 ILE A CA 1
ATOM 680 C C . ILE A 1 86 ? 5.188 6.974 7.569 1.00 97.62 86 ILE A C 1
ATOM 682 O O . ILE A 1 86 ? 5.744 7.715 8.377 1.00 97.62 86 ILE A O 1
ATOM 686 N N . ASP A 1 87 ? 5.878 6.202 6.736 1.00 94.44 87 ASP A N 1
ATOM 687 C CA . ASP A 1 87 ? 7.285 6.492 6.460 1.00 94.44 87 ASP A CA 1
ATOM 688 C C . ASP A 1 87 ? 7.355 7.770 5.589 1.00 94.44 87 ASP A C 1
ATOM 690 O O . ASP A 1 87 ? 6.763 7.781 4.500 1.00 94.44 87 ASP A O 1
ATOM 694 N N . PRO A 1 88 ? 8.041 8.842 6.043 1.00 92.62 88 PRO A N 1
ATOM 695 C CA . PRO A 1 88 ? 8.087 10.129 5.346 1.00 92.62 88 PRO A CA 1
ATOM 696 C C . PRO A 1 88 ? 8.569 10.057 3.897 1.00 92.62 88 PRO A C 1
ATOM 698 O O . PRO A 1 88 ? 8.223 10.927 3.103 1.00 92.62 88 PRO A O 1
ATOM 701 N N . MET A 1 89 ? 9.332 9.026 3.511 1.00 90.62 89 MET A N 1
ATOM 702 C CA . MET A 1 89 ? 9.794 8.899 2.122 1.00 90.62 89 MET A CA 1
ATOM 703 C C . MET A 1 89 ? 8.664 8.674 1.105 1.00 90.62 89 MET A C 1
ATOM 705 O O . MET A 1 89 ? 8.891 8.824 -0.098 1.00 90.62 89 MET A O 1
ATOM 709 N N . TYR A 1 90 ? 7.472 8.290 1.576 1.00 91.19 90 TYR A N 1
ATOM 710 C CA . TYR A 1 90 ? 6.287 8.051 0.750 1.00 91.19 90 TYR A CA 1
ATOM 711 C C . TYR A 1 90 ? 5.220 9.143 0.887 1.00 91.19 90 TYR A C 1
ATOM 713 O O . TYR A 1 90 ? 4.136 8.979 0.333 1.00 91.19 90 TYR A O 1
ATOM 721 N N . ASP A 1 91 ? 5.496 10.240 1.601 1.00 92.44 91 ASP A N 1
ATOM 722 C CA . ASP A 1 91 ? 4.519 11.314 1.831 1.00 92.44 91 ASP A CA 1
ATOM 723 C C . ASP A 1 91 ? 3.958 11.868 0.517 1.00 92.44 91 ASP A C 1
ATOM 725 O O . ASP A 1 91 ? 2.751 11.841 0.285 1.00 92.44 91 ASP A O 1
ATOM 729 N N . GLU A 1 92 ? 4.837 12.265 -0.402 1.00 89.31 92 GLU A N 1
ATOM 730 C CA . GLU A 1 92 ? 4.443 12.790 -1.712 1.00 89.31 92 GLU A CA 1
ATOM 731 C C . GLU A 1 92 ? 3.615 11.776 -2.518 1.00 89.31 92 GLU A C 1
ATOM 733 O O . GLU A 1 92 ? 2.565 12.113 -3.075 1.00 89.31 92 GLU A O 1
ATOM 738 N N . LEU A 1 93 ? 4.033 10.507 -2.507 1.00 88.25 93 LEU A N 1
ATOM 739 C CA . LEU A 1 93 ? 3.337 9.420 -3.191 1.00 88.25 93 LEU A CA 1
ATOM 740 C C . LEU A 1 93 ? 1.921 9.219 -2.634 1.00 88.25 93 LEU A C 1
ATOM 742 O O . LEU A 1 93 ? 0.958 9.179 -3.399 1.00 88.25 93 LEU A O 1
ATOM 746 N N . TYR A 1 94 ? 1.767 9.104 -1.314 1.00 92.50 94 TYR A N 1
ATOM 747 C CA . TYR A 1 94 ? 0.455 8.916 -0.693 1.00 92.50 94 TYR A CA 1
ATOM 748 C C . TYR A 1 94 ? -0.421 10.156 -0.829 1.00 92.50 94 TYR A C 1
ATOM 750 O O . TYR A 1 94 ? -1.614 10.029 -1.108 1.00 92.50 94 TYR A O 1
ATOM 758 N N . THR A 1 95 ? 0.167 11.345 -0.695 1.00 91.81 95 THR A N 1
ATOM 759 C CA . THR A 1 95 ? -0.502 12.629 -0.913 1.00 91.81 95 THR A CA 1
ATOM 760 C C . THR A 1 95 ? -1.122 12.687 -2.299 1.00 91.81 95 THR A C 1
ATOM 762 O O . THR A 1 95 ? -2.296 13.044 -2.437 1.00 91.81 95 THR A O 1
ATOM 765 N N . SER A 1 96 ? -0.366 12.267 -3.310 1.00 88.75 96 SER A N 1
ATOM 766 C CA . SER A 1 96 ? -0.819 12.243 -4.693 1.00 88.75 96 SER A CA 1
ATOM 767 C C . SER A 1 96 ? -1.870 11.154 -4.953 1.00 88.75 96 SER A C 1
ATOM 769 O O . SER A 1 96 ? -2.968 11.448 -5.433 1.00 88.75 96 SER A O 1
ATOM 771 N N . VAL A 1 97 ? -1.593 9.899 -4.577 1.00 89.25 97 VAL A N 1
ATOM 772 C CA . VAL A 1 97 ? -2.477 8.747 -4.851 1.00 89.25 97 VAL A CA 1
ATOM 773 C C . VAL A 1 97 ? -3.822 8.849 -4.128 1.00 89.25 97 VAL A C 1
ATOM 775 O O . VAL A 1 97 ? -4.846 8.425 -4.669 1.00 89.25 97 VAL A O 1
ATOM 778 N N . LEU A 1 98 ? -3.836 9.410 -2.917 1.00 91.75 98 LEU A N 1
ATOM 779 C CA . LEU A 1 98 ? -5.052 9.586 -2.121 1.00 91.75 98 LEU A CA 1
ATOM 780 C C . LEU A 1 98 ? -5.713 10.951 -2.320 1.00 91.75 98 LEU A C 1
ATOM 782 O O . LEU A 1 98 ? -6.743 11.200 -1.702 1.00 91.75 98 LEU A O 1
ATOM 786 N N . ALA A 1 99 ? -5.137 11.847 -3.129 1.00 91.12 99 ALA A N 1
ATOM 787 C CA . ALA A 1 99 ? -5.570 13.242 -3.219 1.00 91.12 99 ALA A CA 1
ATOM 788 C C . ALA A 1 99 ? -5.724 13.891 -1.825 1.00 91.12 99 ALA A C 1
ATOM 790 O O . ALA A 1 99 ? -6.701 14.597 -1.550 1.00 91.12 99 ALA A O 1
ATOM 791 N N . ALA A 1 100 ? -4.759 13.628 -0.935 1.00 92.44 100 ALA A N 1
ATOM 792 C CA . ALA A 1 100 ? -4.862 13.871 0.504 1.00 92.44 100 ALA A CA 1
ATOM 793 C C . ALA A 1 100 ? -5.353 15.284 0.879 1.00 92.44 100 ALA A C 1
ATOM 795 O O . ALA A 1 100 ? -6.294 15.370 1.673 1.00 92.44 100 ALA A O 1
ATOM 796 N N . PRO A 1 101 ? -4.850 16.387 0.277 1.00 92.00 101 PRO A N 1
ATOM 797 C CA . PRO A 1 101 ? -5.293 17.733 0.638 1.00 92.00 101 PRO A CA 1
ATOM 798 C C . PRO A 1 101 ? -6.770 17.974 0.315 1.00 92.00 101 PRO A C 1
ATOM 800 O O . PRO A 1 101 ? -7.482 18.604 1.093 1.00 92.00 101 PRO A O 1
ATOM 803 N N . LYS A 1 102 ? -7.258 17.429 -0.808 1.00 91.94 102 LYS A N 1
ATOM 804 C CA . LYS A 1 102 ? -8.665 17.561 -1.222 1.00 91.94 102 LYS A CA 1
ATOM 805 C C . LYS A 1 102 ? -9.602 16.784 -0.300 1.00 91.94 102 LYS A C 1
ATOM 807 O O . LYS A 1 102 ? -10.742 17.193 -0.109 1.00 91.94 102 LYS A O 1
ATOM 812 N N . LEU A 1 103 ? -9.122 15.676 0.262 1.00 93.12 103 LEU A N 1
ATOM 813 C CA . LEU A 1 103 ? -9.882 14.812 1.166 1.00 93.12 103 LEU A CA 1
ATOM 814 C C . LEU A 1 103 ? -9.645 15.127 2.650 1.00 93.12 103 LEU A C 1
ATOM 816 O O . LEU A 1 103 ? -10.189 14.437 3.510 1.00 93.12 103 LEU A O 1
ATOM 820 N N . GLY A 1 104 ? -8.857 16.160 2.967 1.00 94.25 104 GLY A N 1
ATOM 821 C CA . GLY A 1 104 ? -8.541 16.550 4.342 1.00 94.25 104 GLY A CA 1
ATOM 822 C C . GLY A 1 104 ? -7.722 15.508 5.113 1.00 94.25 104 GLY A C 1
ATOM 823 O O . GLY A 1 104 ? -7.791 15.469 6.341 1.00 94.25 104 GLY A O 1
ATOM 824 N N . LEU A 1 105 ? -6.983 14.646 4.410 1.00 96.12 105 LEU A N 1
ATOM 825 C CA . LEU A 1 105 ? -6.079 13.677 5.024 1.00 96.12 105 LEU A CA 1
ATOM 826 C C . LEU A 1 105 ? -4.780 14.374 5.430 1.00 96.12 105 LEU A C 1
ATOM 828 O O . LEU A 1 105 ? -4.291 15.263 4.732 1.00 96.12 105 LEU A O 1
ATOM 832 N N . ARG A 1 106 ? -4.227 13.967 6.571 1.00 97.06 106 ARG A N 1
ATOM 833 C CA . ARG A 1 106 ? -2.974 14.499 7.111 1.00 97.06 106 ARG A CA 1
ATOM 834 C C . ARG A 1 106 ? -2.040 13.344 7.414 1.00 97.06 106 ARG A C 1
ATOM 836 O O . ARG A 1 106 ? -2.488 12.345 7.975 1.00 97.06 106 ARG A O 1
ATOM 843 N N . PHE A 1 107 ? -0.767 13.516 7.090 1.00 97.62 107 PHE A N 1
ATOM 844 C CA . PHE A 1 107 ? 0.269 12.533 7.364 1.00 97.62 107 PHE A CA 1
ATOM 845 C C . PHE A 1 107 ? 1.229 13.027 8.442 1.00 97.62 107 PHE A C 1
ATOM 847 O O . PHE A 1 107 ? 1.445 14.227 8.607 1.00 97.62 107 PHE A O 1
ATOM 854 N N . GLU A 1 108 ? 1.777 12.084 9.197 1.00 97.38 108 GLU A N 1
ATOM 855 C CA . GLU A 1 108 ? 2.772 12.313 10.240 1.00 97.38 108 GLU A CA 1
ATOM 856 C C . GLU A 1 108 ? 3.841 11.222 10.145 1.00 97.38 108 GLU A C 1
ATOM 858 O O . GLU A 1 108 ? 3.543 10.076 9.800 1.00 97.38 108 GLU A O 1
ATOM 863 N N . ALA A 1 109 ? 5.090 11.567 10.456 1.00 97.31 109 ALA A N 1
ATOM 864 C CA . ALA A 1 109 ? 6.173 10.596 10.501 1.00 97.31 109 ALA A CA 1
ATOM 865 C C . ALA A 1 109 ? 5.887 9.518 11.560 1.00 97.31 109 ALA A C 1
ATOM 867 O O . ALA A 1 109 ? 5.757 9.806 12.749 1.00 97.31 109 ALA A O 1
ATOM 868 N N . GLY A 1 110 ? 5.804 8.266 11.120 1.00 94.88 110 GLY A N 1
ATOM 869 C CA . GLY A 1 110 ? 5.652 7.116 11.994 1.00 94.88 110 GLY A CA 1
ATOM 870 C C . GLY A 1 110 ? 6.939 6.809 12.768 1.00 94.88 110 GLY A C 1
ATOM 871 O O . GLY A 1 110 ? 8.042 7.044 12.269 1.00 94.88 110 GLY A O 1
ATOM 872 N N . PRO A 1 111 ? 6.831 6.247 13.983 1.00 94.19 111 PRO A N 1
ATOM 873 C CA . PRO A 1 111 ? 7.987 5.725 14.695 1.00 94.19 111 PRO A CA 1
ATOM 874 C C . PRO A 1 111 ? 8.503 4.449 14.018 1.00 94.19 111 PRO A C 1
ATOM 876 O O . PRO A 1 111 ? 7.826 3.840 13.193 1.00 94.19 111 PRO A O 1
ATOM 879 N N . LYS A 1 112 ? 9.692 3.993 14.427 1.00 90.25 112 LYS A N 1
ATOM 880 C CA . LYS A 1 112 ? 10.287 2.745 13.922 1.00 90.25 112 LYS A CA 1
ATOM 881 C C . LYS A 1 112 ? 9.374 1.523 14.114 1.00 90.25 112 LYS A C 1
ATOM 883 O O . LYS A 1 112 ? 9.333 0.669 13.239 1.00 90.25 112 LYS A O 1
ATOM 888 N N . ASP A 1 113 ? 8.640 1.476 15.226 1.00 92.06 113 ASP A N 1
ATOM 889 C CA . ASP A 1 113 ? 7.718 0.386 15.577 1.00 92.06 113 ASP A CA 1
ATOM 890 C C . ASP A 1 113 ? 6.257 0.785 15.286 1.00 92.06 113 ASP A C 1
ATOM 892 O O . ASP A 1 113 ? 5.394 0.754 16.170 1.00 92.06 113 ASP A O 1
ATOM 896 N N . ILE A 1 114 ? 5.979 1.230 14.058 1.00 95.19 114 ILE A N 1
ATOM 897 C CA . ILE A 1 114 ? 4.671 1.774 13.659 1.00 95.19 114 ILE A CA 1
ATOM 898 C C . ILE A 1 114 ? 3.523 0.776 13.871 1.00 95.19 114 ILE A C 1
ATOM 900 O O . ILE A 1 114 ? 2.432 1.171 14.286 1.00 95.19 114 ILE A O 1
ATOM 904 N N . GLU A 1 115 ? 3.764 -0.522 13.664 1.00 95.56 115 GLU A N 1
ATOM 905 C CA . GLU A 1 115 ? 2.764 -1.572 13.863 1.00 95.56 115 GLU A CA 1
ATOM 906 C C . GLU A 1 115 ? 2.345 -1.687 15.332 1.00 95.56 115 GLU A C 1
ATOM 908 O O . GLU A 1 115 ? 1.155 -1.836 15.615 1.00 95.56 115 GLU A O 1
ATOM 913 N N . ARG A 1 116 ? 3.299 -1.554 16.269 1.00 95.31 116 ARG A N 1
ATOM 914 C CA . ARG A 1 116 ? 3.014 -1.590 17.712 1.00 95.31 116 ARG A CA 1
ATOM 915 C C . ARG A 1 116 ? 2.137 -0.410 18.108 1.00 95.31 116 ARG A C 1
ATOM 917 O O . ARG A 1 116 ? 1.123 -0.603 18.767 1.00 95.31 116 ARG A O 1
ATOM 924 N N . VAL A 1 117 ? 2.488 0.790 17.651 1.00 96.00 117 VAL A N 1
ATOM 925 C CA . VAL A 1 117 ? 1.722 2.011 17.944 1.00 96.00 117 VAL A CA 1
ATOM 926 C C . VAL A 1 117 ? 0.295 1.920 17.395 1.00 96.00 117 VAL A C 1
ATOM 928 O O . VAL A 1 117 ? -0.655 2.304 18.072 1.00 96.00 117 VAL A O 1
ATOM 931 N N . CYS A 1 118 ? 0.099 1.330 16.214 1.00 96.38 118 CYS A N 1
ATOM 932 C CA . CYS A 1 118 ? -1.250 1.077 15.704 1.00 96.38 118 CYS A CA 1
ATOM 933 C C . CYS A 1 118 ? -2.015 0.050 16.555 1.00 96.38 118 CYS A C 1
ATOM 935 O O . CYS A 1 118 ? -3.200 0.229 16.827 1.00 96.38 118 CYS A O 1
ATOM 937 N N . ALA A 1 119 ? -1.346 -1.022 16.987 1.00 95.19 119 ALA A N 1
ATOM 938 C CA . ALA A 1 119 ? -1.965 -2.111 17.739 1.00 95.19 119 ALA A CA 1
ATOM 939 C C . ALA A 1 119 ? -2.316 -1.744 19.193 1.00 95.19 119 ALA A C 1
ATOM 941 O O . ALA A 1 119 ? -3.306 -2.249 19.727 1.00 95.19 119 ALA A O 1
ATOM 942 N N . GLU A 1 120 ? -1.487 -0.923 19.839 1.00 94.50 120 GLU A N 1
ATOM 943 C CA . GLU A 1 120 ? -1.549 -0.636 21.279 1.00 94.50 120 GLU A CA 1
ATOM 944 C C . GLU A 1 120 ? -2.129 0.750 21.585 1.00 94.50 120 GLU A C 1
ATOM 946 O O . GLU A 1 120 ? -2.840 0.904 22.575 1.00 94.50 120 GLU A O 1
ATOM 951 N N . GLU A 1 121 ? -1.883 1.744 20.727 1.00 94.12 121 GLU A N 1
ATOM 952 C CA . GLU A 1 121 ? -2.306 3.136 20.948 1.00 94.12 121 GLU A CA 1
ATOM 953 C C . GLU A 1 121 ? -3.485 3.552 20.050 1.00 94.12 121 GLU A C 1
ATOM 955 O O . GLU A 1 121 ? -3.933 4.698 20.094 1.00 94.12 121 GLU A O 1
ATOM 960 N N . GLY A 1 122 ? -4.002 2.643 19.214 1.00 92.81 122 GLY A N 1
ATOM 961 C CA . GLY A 1 122 ? -5.161 2.904 18.350 1.00 92.81 122 GLY A CA 1
ATOM 962 C C . GLY A 1 122 ? -4.896 3.911 17.226 1.00 92.81 122 GLY A C 1
ATOM 963 O O . GLY A 1 122 ? -5.834 4.487 16.665 1.00 92.81 122 GLY A O 1
ATOM 964 N N . ARG A 1 123 ? -3.621 4.157 16.896 1.00 96.44 123 ARG A N 1
ATOM 965 C CA . ARG A 1 123 ? -3.235 4.988 15.748 1.00 96.44 123 ARG A CA 1
ATOM 966 C C . ARG A 1 123 ? -3.529 4.258 14.436 1.00 96.44 123 ARG A C 1
ATOM 968 O O . ARG A 1 123 ? -3.626 3.036 14.379 1.00 96.44 123 ARG A O 1
ATOM 975 N N . THR A 1 124 ? -3.665 5.035 13.366 1.00 97.75 124 THR A N 1
ATOM 976 C CA . THR A 1 124 ? -3.795 4.520 11.999 1.00 97.75 124 THR A CA 1
ATOM 977 C C . THR A 1 124 ? -2.521 4.819 11.225 1.00 97.75 124 THR A C 1
ATOM 979 O O . THR A 1 124 ? -1.977 5.919 11.348 1.00 97.75 124 THR A O 1
ATOM 982 N N . ALA A 1 125 ? -2.068 3.867 10.414 1.00 97.94 125 ALA A N 1
ATOM 983 C CA . ALA A 1 125 ? -0.890 4.027 9.572 1.00 97.94 125 ALA A CA 1
ATOM 984 C C . ALA A 1 125 ? -1.132 3.577 8.132 1.00 97.94 125 ALA A C 1
ATOM 986 O O . ALA A 1 125 ? -2.006 2.750 7.883 1.00 97.94 125 ALA A O 1
ATOM 987 N N . ILE A 1 126 ? -0.308 4.064 7.202 1.00 97.62 126 ILE A N 1
ATOM 988 C CA . ILE A 1 126 ? -0.077 3.404 5.912 1.00 97.62 126 ILE A CA 1
ATOM 989 C C . ILE A 1 126 ? 1.337 2.835 5.948 1.00 97.62 126 ILE A C 1
ATOM 991 O O . ILE A 1 126 ? 2.314 3.581 6.044 1.00 97.62 126 ILE A O 1
ATOM 995 N N . TYR A 1 127 ? 1.449 1.511 5.876 1.00 95.00 127 TYR A N 1
ATOM 996 C CA . TYR A 1 127 ? 2.727 0.823 6.019 1.00 95.00 127 TYR A CA 1
ATOM 997 C C . TYR A 1 127 ? 2.878 -0.351 5.057 1.00 95.00 127 TYR A C 1
ATOM 999 O O . TYR A 1 127 ? 1.901 -0.912 4.559 1.00 95.00 127 TYR A O 1
ATOM 1007 N N . ILE A 1 128 ? 4.128 -0.722 4.792 1.00 93.75 128 ILE A N 1
ATOM 1008 C CA . ILE A 1 128 ? 4.459 -1.801 3.870 1.00 93.75 128 ILE A CA 1
ATOM 1009 C C . ILE A 1 128 ? 4.194 -3.152 4.534 1.00 93.75 128 ILE A C 1
ATOM 1011 O O . ILE A 1 128 ? 4.815 -3.524 5.528 1.00 93.75 128 ILE A O 1
ATOM 1015 N N . VAL A 1 129 ? 3.318 -3.937 3.921 1.00 94.06 129 VAL A N 1
ATOM 1016 C CA . VAL A 1 129 ? 3.036 -5.318 4.288 1.00 94.06 129 VAL A CA 1
ATOM 1017 C C . VAL A 1 129 ? 3.558 -6.221 3.178 1.00 94.06 129 VAL A C 1
ATOM 1019 O O . VAL A 1 129 ? 3.034 -6.239 2.069 1.00 94.06 129 VAL A O 1
ATOM 1022 N N . ARG A 1 130 ? 4.598 -7.003 3.485 1.00 91.81 130 ARG A N 1
ATOM 1023 C CA . ARG A 1 130 ? 5.112 -8.045 2.580 1.00 91.81 130 ARG A CA 1
ATOM 1024 C C . ARG A 1 130 ? 4.444 -9.382 2.854 1.00 91.81 130 ARG A C 1
ATOM 1026 O O . ARG A 1 130 ? 3.651 -9.876 2.070 1.00 91.81 130 ARG A O 1
ATOM 1033 N N . SER A 1 131 ? 4.760 -9.980 3.997 1.00 91.62 131 SER A N 1
ATOM 1034 C CA . SER A 1 131 ? 4.295 -11.325 4.339 1.00 91.62 131 SER A CA 1
ATOM 1035 C C . SER A 1 131 ? 3.108 -11.329 5.299 1.00 91.62 131 SER A C 1
ATOM 1037 O O . SER A 1 131 ? 2.474 -12.365 5.451 1.00 91.62 131 SER A O 1
ATOM 1039 N N . GLY A 1 132 ? 2.842 -10.211 5.984 1.00 92.81 132 GLY A N 1
ATOM 1040 C CA . GLY A 1 132 ? 1.859 -10.121 7.067 1.00 92.81 132 GLY A CA 1
ATOM 1041 C C . GLY A 1 132 ? 2.320 -10.716 8.403 1.00 92.81 132 GLY A C 1
ATOM 1042 O O . GLY A 1 132 ? 1.519 -10.783 9.328 1.00 92.81 132 GLY A O 1
ATOM 1043 N N . SER A 1 133 ? 3.581 -11.152 8.549 1.00 94.06 133 SER A N 1
ATOM 1044 C CA . SER A 1 133 ? 4.054 -11.791 9.792 1.00 94.06 133 SER A CA 1
ATOM 1045 C C . SER A 1 133 ? 3.878 -10.915 11.036 1.00 94.06 133 SER A C 1
ATOM 1047 O O . SER A 1 133 ? 3.377 -11.405 12.043 1.00 94.06 133 SER A O 1
ATOM 1049 N N . THR A 1 134 ? 4.247 -9.633 10.972 1.00 94.19 134 THR A N 1
ATOM 1050 C CA . THR A 1 134 ? 4.121 -8.714 12.116 1.00 94.19 134 THR A CA 1
ATOM 1051 C C . THR A 1 134 ? 2.661 -8.556 12.541 1.00 94.19 134 THR A C 1
ATOM 1053 O O . THR A 1 134 ? 2.330 -8.731 13.710 1.00 94.19 134 THR A O 1
ATOM 1056 N N . VAL A 1 135 ? 1.763 -8.340 11.575 1.00 96.25 135 VAL A N 1
ATOM 1057 C CA . VAL A 1 135 ? 0.314 -8.225 11.813 1.00 96.25 135 VAL A CA 1
ATOM 1058 C C . VAL A 1 135 ? -0.257 -9.517 12.405 1.00 96.25 135 VAL A C 1
ATOM 1060 O O . VAL A 1 135 ? -1.040 -9.482 13.355 1.00 96.25 135 VAL A O 1
ATOM 1063 N N . ALA A 1 136 ? 0.170 -10.680 11.905 1.00 95.62 136 ALA A N 1
ATOM 1064 C CA . ALA A 1 136 ? -0.260 -11.971 12.437 1.00 95.62 136 ALA A CA 1
ATOM 1065 C C . ALA A 1 136 ? 0.100 -12.127 13.926 1.00 95.62 136 ALA A C 1
ATOM 1067 O O . ALA A 1 136 ? -0.730 -12.613 14.696 1.00 95.62 136 ALA A O 1
ATOM 1068 N N . LEU A 1 137 ? 1.277 -11.648 14.341 1.00 95.06 137 LEU A N 1
ATOM 1069 C CA . LEU A 1 137 ? 1.757 -11.718 15.725 1.00 95.06 137 LEU A CA 1
ATOM 1070 C C . LEU A 1 137 ? 1.135 -10.665 16.657 1.00 95.06 137 LEU A C 1
ATOM 1072 O O . LEU A 1 137 ? 1.108 -10.882 17.863 1.00 95.06 137 LEU A O 1
ATOM 1076 N N . MET A 1 138 ? 0.604 -9.558 16.129 1.00 95.12 138 MET A N 1
ATOM 1077 C CA . MET A 1 138 ? -0.004 -8.486 16.928 1.00 95.12 138 MET A CA 1
ATOM 1078 C C . MET A 1 138 ? -1.523 -8.683 17.059 1.00 95.12 138 MET A C 1
ATOM 1080 O O . MET A 1 138 ? -2.234 -8.532 16.065 1.00 95.12 138 MET A O 1
ATOM 1084 N N . PRO A 1 139 ? -2.070 -9.037 18.241 1.00 90.44 139 PRO A N 1
ATOM 1085 C CA . PRO A 1 139 ? -3.473 -9.456 18.386 1.00 90.44 139 PRO A CA 1
ATOM 1086 C C . PRO A 1 139 ? -4.501 -8.436 17.882 1.00 90.44 139 PRO A C 1
ATOM 1088 O O . PRO A 1 139 ? -5.485 -8.810 17.238 1.00 90.44 139 PRO A O 1
ATOM 1091 N N . ASN A 1 140 ? -4.232 -7.156 18.133 1.00 95.38 140 ASN A N 1
ATOM 1092 C CA . ASN A 1 140 ? -5.157 -6.062 17.863 1.00 95.38 140 ASN A CA 1
ATOM 1093 C C . ASN A 1 140 ? -4.914 -5.367 16.525 1.00 95.38 140 ASN A C 1
ATOM 1095 O O . ASN A 1 140 ? -5.671 -4.467 16.195 1.00 95.38 140 ASN A O 1
ATOM 1099 N N . LEU A 1 141 ? -3.902 -5.762 15.752 1.00 98.06 141 LEU A N 1
ATOM 1100 C CA . LEU A 1 141 ? -3.581 -5.103 14.490 1.00 98.06 141 LEU A CA 1
ATOM 1101 C C . LEU A 1 141 ? -4.297 -5.773 13.319 1.00 98.06 141 LEU A C 1
ATOM 1103 O O . LEU A 1 141 ? -4.261 -6.998 13.184 1.00 98.06 141 LEU A O 1
ATOM 1107 N N . CYS A 1 142 ? -4.901 -4.963 12.457 1.00 98.19 142 CYS A N 1
ATOM 1108 C CA . CYS A 1 142 ? -5.557 -5.403 11.232 1.00 98.19 142 CYS A CA 1
ATOM 1109 C C . CYS A 1 142 ? -4.997 -4.656 10.017 1.00 98.19 142 CYS A C 1
ATOM 1111 O O . CYS A 1 142 ? -4.603 -3.492 10.114 1.00 98.19 142 CYS A O 1
ATOM 1113 N N . VAL A 1 143 ? -5.003 -5.332 8.870 1.00 97.75 143 VAL A N 1
ATOM 1114 C CA . VAL A 1 143 ? -4.871 -4.720 7.544 1.00 97.75 143 VAL A CA 1
ATOM 1115 C C . VAL A 1 143 ? -6.277 -4.446 7.033 1.00 97.75 143 VAL A C 1
ATOM 1117 O O . VAL A 1 143 ? -7.096 -5.361 7.045 1.00 97.75 143 VAL A O 1
ATOM 1120 N N . VAL A 1 144 ? -6.558 -3.215 6.603 1.00 96.81 144 VAL A N 1
ATOM 1121 C CA . VAL A 1 144 ? -7.917 -2.784 6.249 1.00 96.81 144 VAL A CA 1
ATOM 1122 C C . VAL A 1 144 ? -7.997 -2.313 4.800 1.00 96.81 144 VAL A C 1
ATOM 1124 O O . VAL A 1 144 ? -7.273 -1.407 4.380 1.00 96.81 144 VAL A O 1
ATOM 1127 N N . GLY A 1 145 ? -8.939 -2.884 4.055 1.00 92.88 145 GLY A N 1
ATOM 1128 C CA . GLY A 1 145 ? -9.182 -2.595 2.651 1.00 92.88 145 GLY A CA 1
ATOM 1129 C C . GLY A 1 145 ? -8.108 -3.157 1.718 1.00 92.88 145 GLY A C 1
ATOM 1130 O O . GLY A 1 145 ? -7.332 -4.050 2.056 1.00 92.88 145 GLY A O 1
ATOM 1131 N N . GLU A 1 146 ? -8.091 -2.625 0.502 1.00 93.12 146 GLU A N 1
ATOM 1132 C CA . GLU A 1 146 ? -7.042 -2.875 -0.483 1.00 93.12 146 GLU A CA 1
ATOM 1133 C C . GLU A 1 146 ? -5.855 -1.937 -0.251 1.00 93.12 146 GLU A C 1
ATOM 1135 O O . GLU A 1 146 ? -5.988 -0.847 0.304 1.00 93.12 146 GLU A O 1
ATOM 1140 N N . GLU A 1 147 ? -4.675 -2.355 -0.685 1.00 93.12 147 GLU A N 1
ATOM 1141 C CA . GLU A 1 147 ? -3.476 -1.538 -0.638 1.00 93.12 147 GLU A CA 1
ATOM 1142 C C . GLU A 1 147 ? -3.616 -0.240 -1.451 1.00 93.12 147 GLU A C 1
ATOM 1144 O O . GLU A 1 147 ? -4.282 -0.170 -2.487 1.00 93.12 147 GLU A O 1
ATOM 1149 N N . ILE A 1 148 ? -2.974 0.815 -0.954 1.00 92.62 148 ILE A N 1
ATOM 1150 C CA . ILE A 1 148 ? -2.944 2.137 -1.579 1.00 92.62 148 ILE A CA 1
ATOM 1151 C C . ILE A 1 148 ? -2.086 2.095 -2.842 1.00 92.62 148 ILE A C 1
ATOM 1153 O O . ILE A 1 148 ? -2.501 2.592 -3.890 1.00 92.62 148 ILE A O 1
ATOM 1157 N N . VAL A 1 149 ? -0.911 1.478 -2.710 1.00 91.56 149 VAL A N 1
ATOM 1158 C CA . VAL A 1 149 ? 0.110 1.289 -3.742 1.00 91.56 149 VAL A CA 1
ATOM 1159 C C . VAL A 1 149 ? 0.704 -0.104 -3.573 1.00 91.56 149 VAL A C 1
ATOM 1161 O O . VAL A 1 149 ? 0.775 -0.633 -2.463 1.00 91.56 149 VAL A O 1
ATOM 1164 N N . THR A 1 150 ? 1.176 -0.679 -4.665 1.00 88.94 150 THR A N 1
ATOM 1165 C CA . THR A 1 150 ? 1.952 -1.915 -4.673 1.00 88.94 150 THR A CA 1
ATOM 1166 C C . THR A 1 150 ? 3.337 -1.643 -5.233 1.00 88.94 150 THR A C 1
ATOM 1168 O O . THR A 1 150 ? 3.470 -0.915 -6.220 1.00 88.94 150 THR A O 1
ATOM 1171 N N . SER A 1 151 ? 4.361 -2.270 -4.669 1.00 83.81 151 SER A N 1
ATOM 1172 C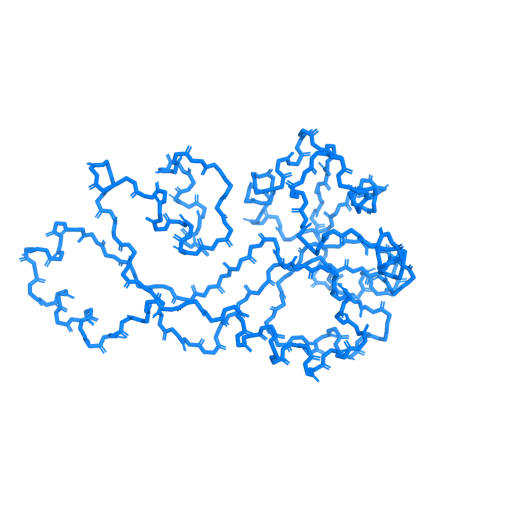 CA . SER A 1 151 ? 5.703 -2.259 -5.238 1.00 83.81 151 SER A CA 1
ATOM 1173 C C . SER A 1 151 ? 6.257 -3.673 -5.393 1.00 83.81 151 SER A C 1
ATOM 1175 O O . SER A 1 151 ? 6.093 -4.532 -4.533 1.00 83.81 151 SER A O 1
ATOM 1177 N N . GLU A 1 152 ? 6.907 -3.909 -6.525 1.00 85.75 152 GLU A N 1
ATOM 1178 C CA . GLU A 1 152 ? 7.673 -5.117 -6.833 1.00 85.75 152 GLU A CA 1
ATOM 1179 C C . GLU A 1 152 ? 8.878 -4.714 -7.689 1.00 85.75 152 GLU A C 1
ATOM 1181 O O . GLU A 1 152 ? 8.914 -3.606 -8.245 1.00 85.75 152 GLU A O 1
ATOM 1186 N N . THR A 1 153 ? 9.888 -5.578 -7.780 1.00 86.06 153 THR A N 1
ATOM 1187 C CA . THR A 1 153 ? 11.054 -5.271 -8.614 1.00 86.06 153 THR A CA 1
ATOM 1188 C C . THR A 1 153 ? 10.686 -5.347 -10.093 1.00 86.06 153 THR A C 1
ATOM 1190 O O . THR A 1 153 ? 10.319 -6.405 -10.604 1.00 86.06 153 THR A O 1
ATOM 1193 N N . ILE A 1 154 ? 10.839 -4.224 -10.798 1.00 87.38 154 ILE A N 1
ATOM 1194 C CA . ILE A 1 154 ? 10.546 -4.118 -12.229 1.00 87.38 154 ILE A CA 1
ATOM 1195 C C . ILE A 1 154 ? 11.805 -4.029 -13.080 1.00 87.38 154 ILE A C 1
ATOM 1197 O O . ILE A 1 154 ? 12.835 -3.500 -12.660 1.00 87.38 154 ILE A O 1
ATOM 1201 N N . VAL A 1 155 ? 11.681 -4.490 -14.321 1.00 88.50 155 VAL A N 1
ATOM 1202 C CA . VAL A 1 155 ? 12.662 -4.264 -15.377 1.00 88.50 155 VAL A CA 1
ATOM 1203 C C . VAL A 1 155 ? 12.204 -3.069 -16.198 1.00 88.50 155 VAL A C 1
ATOM 1205 O O . VAL A 1 155 ? 11.137 -3.085 -16.815 1.00 88.50 155 VAL A O 1
ATOM 1208 N N . ALA A 1 156 ? 13.032 -2.033 -16.227 1.00 88.50 156 ALA A N 1
ATOM 1209 C CA . ALA A 1 156 ? 12.843 -0.878 -17.086 1.00 88.50 156 ALA A CA 1
ATOM 1210 C C . ALA A 1 156 ? 14.124 -0.602 -17.872 1.00 88.50 156 ALA A C 1
ATOM 1212 O O . ALA A 1 156 ? 15.228 -0.809 -17.367 1.00 88.50 156 ALA A O 1
ATOM 1213 N N . ALA A 1 157 ? 13.985 -0.130 -19.106 1.00 87.50 157 ALA A N 1
ATOM 1214 C CA . ALA A 1 157 ? 15.125 0.200 -19.950 1.00 87.50 157 ALA A CA 1
ATOM 1215 C C . ALA A 1 157 ? 14.859 1.448 -20.792 1.00 87.50 157 ALA A C 1
ATOM 1217 O O . ALA A 1 157 ? 13.714 1.799 -21.073 1.00 87.50 157 ALA A O 1
ATOM 1218 N N . ASN A 1 158 ? 15.933 2.113 -21.212 1.00 86.62 158 ASN A N 1
ATOM 1219 C CA . ASN A 1 158 ? 15.851 3.202 -22.176 1.00 86.62 158 ASN A CA 1
ATOM 1220 C C . ASN A 1 158 ? 15.592 2.633 -23.586 1.00 86.62 158 ASN A C 1
ATOM 1222 O O . ASN A 1 158 ? 16.314 1.740 -24.029 1.00 86.62 158 ASN A O 1
ATOM 1226 N N . ALA A 1 159 ? 14.593 3.162 -24.294 1.00 84.56 159 ALA A N 1
ATOM 1227 C CA . ALA A 1 159 ? 14.186 2.738 -25.633 1.00 84.56 159 ALA A CA 1
ATOM 1228 C C . ALA A 1 159 ? 15.339 2.828 -26.644 1.00 84.56 159 ALA A C 1
ATOM 1230 O O . ALA A 1 159 ? 15.616 1.870 -27.358 1.00 84.56 159 ALA A O 1
ATOM 1231 N N . THR A 1 160 ? 16.094 3.928 -26.622 1.00 85.12 160 THR A N 1
ATOM 1232 C CA . THR A 1 160 ? 17.254 4.118 -27.504 1.00 85.12 160 THR A CA 1
ATOM 1233 C C . THR A 1 160 ? 18.340 3.081 -27.219 1.00 85.12 160 THR A C 1
ATOM 1235 O O . THR A 1 160 ? 18.969 2.559 -28.138 1.00 85.12 160 THR A O 1
ATOM 1238 N N . SER A 1 161 ? 18.580 2.762 -25.942 1.00 84.69 161 SER A N 1
ATOM 1239 C CA . SER A 1 161 ? 19.550 1.730 -25.562 1.00 84.69 161 SER A CA 1
ATOM 1240 C C . SER A 1 161 ? 19.095 0.329 -25.971 1.00 84.69 161 SER A C 1
ATOM 1242 O O . SER A 1 161 ? 19.927 -0.443 -26.440 1.00 84.69 161 SER A O 1
ATOM 1244 N N . LEU A 1 162 ? 17.802 0.016 -25.836 1.00 87.12 162 LEU A N 1
ATOM 1245 C CA . LEU A 1 162 ? 17.218 -1.246 -26.301 1.00 87.12 162 LEU A CA 1
ATOM 1246 C C . LEU A 1 162 ? 17.386 -1.441 -27.812 1.00 87.12 162 LEU A C 1
ATOM 1248 O O . LEU A 1 162 ? 17.685 -2.547 -28.248 1.00 87.12 162 LEU A O 1
ATOM 1252 N N . GLU A 1 163 ? 17.215 -0.378 -28.598 1.00 86.31 163 GLU A N 1
ATOM 1253 C CA . GLU A 1 163 ? 17.353 -0.423 -30.058 1.00 86.31 163 GLU A CA 1
ATOM 1254 C C . GLU A 1 163 ? 18.813 -0.536 -30.511 1.00 86.31 163 GLU A C 1
ATOM 1256 O O . GLU A 1 163 ? 19.124 -1.244 -31.467 1.00 86.31 163 GLU A O 1
ATOM 1261 N N . ARG A 1 164 ? 19.725 0.184 -29.844 1.00 91.25 164 ARG A N 1
ATOM 1262 C CA . ARG A 1 164 ? 21.111 0.351 -30.315 1.00 91.25 164 ARG A CA 1
ATOM 1263 C C . ARG A 1 164 ? 22.108 -0.618 -29.695 1.00 91.25 164 ARG A C 1
ATOM 1265 O O . ARG A 1 164 ? 23.207 -0.759 -30.227 1.00 91.25 164 ARG A O 1
ATOM 1272 N N . ASN A 1 165 ? 21.779 -1.256 -28.572 1.00 91.81 165 ASN A N 1
ATOM 1273 C CA . ASN A 1 165 ? 22.714 -2.107 -27.844 1.00 91.81 165 ASN A CA 1
ATOM 1274 C C . ASN A 1 165 ? 22.168 -3.525 -27.659 1.00 91.81 165 ASN A C 1
ATOM 1276 O O . ASN A 1 165 ? 21.429 -3.814 -26.719 1.00 91.81 165 ASN A O 1
ATOM 1280 N N . ARG A 1 166 ? 22.645 -4.441 -28.509 1.00 91.44 166 ARG A N 1
ATOM 1281 C CA . ARG A 1 166 ? 22.275 -5.862 -28.473 1.00 91.44 166 ARG A CA 1
ATOM 1282 C C . ARG A 1 166 ? 22.528 -6.522 -27.114 1.00 91.44 166 ARG A C 1
ATOM 1284 O O . ARG A 1 166 ? 21.769 -7.403 -26.735 1.00 91.44 166 ARG A O 1
ATOM 1291 N N . ALA A 1 167 ? 23.553 -6.105 -26.366 1.00 92.06 167 ALA A N 1
ATOM 1292 C CA . ALA A 1 167 ? 23.822 -6.672 -25.044 1.00 92.06 167 ALA A CA 1
ATOM 1293 C C . ALA A 1 167 ? 22.709 -6.335 -24.036 1.00 92.06 167 ALA A C 1
ATOM 1295 O O . ALA A 1 167 ? 22.377 -7.165 -23.193 1.00 92.06 167 ALA A O 1
ATOM 1296 N N . VAL A 1 168 ? 22.097 -5.150 -24.153 1.00 87.81 168 VAL A N 1
ATOM 1297 C CA . VAL A 1 168 ? 20.934 -4.764 -23.337 1.00 87.81 168 VAL A CA 1
ATOM 1298 C C . VAL A 1 168 ? 19.727 -5.618 -23.714 1.00 87.81 168 VAL A C 1
ATOM 1300 O O . VAL A 1 168 ? 19.058 -6.137 -22.826 1.00 87.81 168 VAL A O 1
ATOM 1303 N N . THR A 1 169 ? 19.486 -5.830 -25.011 1.00 88.88 169 THR A N 1
ATOM 1304 C CA . THR A 1 169 ? 18.431 -6.734 -25.495 1.00 88.88 169 THR A CA 1
ATOM 1305 C C . THR A 1 169 ? 18.608 -8.146 -24.937 1.00 88.88 169 THR A C 1
ATOM 1307 O O . THR A 1 169 ? 17.686 -8.680 -24.330 1.00 88.88 169 THR A O 1
ATOM 1310 N N . THR A 1 170 ? 19.811 -8.718 -25.050 1.00 92.44 170 THR A N 1
ATOM 1311 C CA . THR A 1 170 ? 20.115 -10.060 -24.533 1.00 92.44 170 THR A CA 1
ATOM 1312 C C . THR A 1 170 ? 19.935 -10.153 -23.017 1.00 92.44 170 THR A C 1
ATOM 1314 O O . THR A 1 170 ? 19.433 -11.159 -22.525 1.00 92.44 170 THR A O 1
ATOM 1317 N N . LEU A 1 171 ? 20.300 -9.110 -22.262 1.00 92.81 171 LEU A N 1
ATOM 1318 C CA . LEU A 1 171 ? 20.061 -9.074 -20.818 1.00 92.81 171 LEU A CA 1
ATOM 1319 C C . LEU A 1 171 ? 18.562 -9.082 -20.494 1.00 92.81 171 LEU A C 1
ATOM 1321 O O . LEU A 1 171 ? 18.131 -9.837 -19.630 1.00 92.81 171 LEU A O 1
ATOM 1325 N N . VAL A 1 172 ? 17.765 -8.267 -21.186 1.00 91.75 172 VAL A N 1
ATOM 1326 C CA . VAL A 1 172 ? 16.308 -8.220 -20.992 1.00 91.75 172 VAL A CA 1
ATOM 1327 C C . VAL A 1 172 ? 15.658 -9.559 -21.331 1.00 91.75 172 VAL A C 1
ATOM 1329 O O . VAL A 1 172 ? 14.820 -10.033 -20.567 1.00 91.75 172 VAL A O 1
ATOM 1332 N N . GLU A 1 173 ? 16.058 -10.186 -22.437 1.00 91.00 173 GLU A N 1
ATOM 1333 C CA . GLU A 1 173 ? 15.585 -11.520 -22.822 1.00 91.00 173 GLU A CA 1
ATOM 1334 C C . GLU A 1 173 ? 15.935 -12.568 -21.757 1.00 91.00 173 GLU A C 1
ATOM 1336 O O . GLU A 1 173 ? 15.089 -13.386 -21.407 1.00 91.00 173 GLU A O 1
ATOM 1341 N N . ALA A 1 174 ? 17.145 -12.506 -21.192 1.00 92.69 174 ALA A N 1
ATOM 1342 C CA . ALA A 1 174 ? 17.578 -13.408 -20.126 1.00 92.69 174 ALA A CA 1
ATOM 1343 C C . ALA A 1 174 ? 16.826 -13.184 -18.803 1.00 92.69 174 ALA A C 1
ATOM 1345 O O . ALA A 1 174 ? 16.570 -14.142 -18.077 1.00 92.69 174 ALA A O 1
ATOM 1346 N N . LEU A 1 175 ? 16.467 -11.935 -18.488 1.00 92.50 175 LEU A N 1
ATOM 1347 C CA . LEU A 1 175 ? 15.643 -11.603 -17.323 1.00 92.50 175 LEU A CA 1
ATOM 1348 C C . LEU A 1 175 ? 14.183 -12.046 -17.490 1.00 92.50 175 LEU A C 1
ATOM 1350 O O . LEU A 1 175 ? 13.505 -12.225 -16.484 1.00 92.50 175 LEU A O 1
ATOM 1354 N N . ALA A 1 176 ? 13.714 -12.211 -18.733 1.00 91.38 176 ALA A N 1
ATOM 1355 C CA . ALA A 1 176 ? 12.374 -12.682 -19.087 1.00 91.38 176 ALA A CA 1
ATOM 1356 C C . ALA A 1 176 ? 11.251 -12.026 -18.247 1.00 91.38 176 ALA A C 1
ATOM 1358 O O . ALA A 1 176 ? 10.508 -12.727 -17.554 1.00 91.38 176 ALA A O 1
ATOM 1359 N N . PRO A 1 177 ? 11.121 -10.683 -18.275 1.00 91.50 177 PRO A N 1
ATOM 1360 C CA . PRO A 1 177 ? 10.220 -9.971 -17.379 1.00 91.50 177 PRO A CA 1
ATOM 1361 C C . PRO A 1 177 ? 8.760 -10.398 -17.575 1.00 91.50 177 PRO A C 1
ATOM 1363 O O . PRO A 1 177 ? 8.216 -10.391 -18.686 1.00 91.50 177 PRO A O 1
ATOM 1366 N N . ALA A 1 178 ? 8.104 -10.727 -16.467 1.00 90.06 178 ALA A N 1
ATOM 1367 C CA . ALA A 1 178 ? 6.701 -11.089 -16.426 1.00 90.06 178 ALA A CA 1
ATOM 1368 C C . ALA A 1 178 ? 5.820 -9.893 -16.806 1.00 90.06 178 ALA A C 1
ATOM 1370 O O . ALA A 1 178 ? 6.023 -8.766 -16.353 1.00 90.06 178 ALA A O 1
ATOM 1371 N N . GLN A 1 179 ? 4.806 -10.158 -17.629 1.00 89.00 179 GLN A N 1
ATOM 1372 C CA . GLN A 1 179 ? 3.828 -9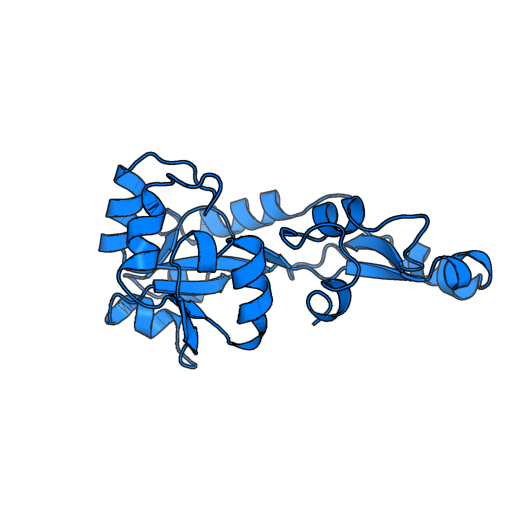.147 -18.049 1.00 89.00 179 GLN A CA 1
ATOM 1373 C C . GLN A 1 179 ? 2.600 -9.093 -17.134 1.00 89.00 179 GLN A C 1
ATOM 1375 O O . GLN A 1 179 ? 1.771 -8.193 -17.257 1.00 89.00 179 GLN A O 1
ATOM 1380 N N . THR A 1 180 ? 2.464 -10.071 -16.244 1.00 85.06 180 THR A N 1
ATOM 1381 C CA . THR A 1 180 ? 1.321 -10.233 -15.350 1.00 85.06 180 THR A CA 1
ATOM 1382 C C . THR A 1 180 ? 1.585 -9.594 -13.997 1.00 85.06 180 THR A C 1
ATOM 1384 O O . THR A 1 180 ? 2.702 -9.651 -13.491 1.00 85.06 180 THR A O 1
ATOM 1387 N N . ASP A 1 181 ? 0.537 -9.026 -13.409 1.00 81.06 181 ASP A N 1
ATOM 1388 C CA . ASP A 1 181 ? 0.546 -8.538 -12.032 1.00 81.06 181 ASP A CA 1
ATOM 1389 C C . ASP A 1 181 ? 0.389 -9.703 -11.042 1.00 81.06 181 ASP A C 1
ATOM 1391 O O . ASP A 1 181 ? -0.439 -10.602 -11.228 1.00 81.06 181 ASP A O 1
ATOM 1395 N N . HIS A 1 182 ? 1.194 -9.680 -9.981 1.00 84.25 182 HIS A N 1
ATOM 1396 C CA . HIS A 1 182 ? 1.212 -10.691 -8.928 1.00 84.25 182 HIS A CA 1
ATOM 1397 C C . HIS A 1 182 ? 0.378 -10.308 -7.696 1.00 84.25 182 HIS A C 1
ATOM 1399 O O . HIS A 1 182 ? 0.282 -11.119 -6.765 1.00 84.25 182 HIS A O 1
ATOM 1405 N N . ALA A 1 183 ? -0.286 -9.144 -7.695 1.00 84.62 183 ALA A N 1
ATOM 1406 C CA . ALA A 1 183 ? -1.136 -8.662 -6.604 1.00 84.62 183 ALA A CA 1
ATOM 1407 C C . ALA A 1 183 ? -2.120 -9.719 -6.105 1.00 84.62 183 ALA A C 1
ATOM 1409 O O . ALA A 1 183 ? -2.259 -9.939 -4.903 1.00 84.62 183 ALA A O 1
ATOM 1410 N N . ALA A 1 184 ? -2.809 -10.398 -7.026 1.00 88.19 184 ALA A N 1
ATOM 1411 C CA . ALA A 1 184 ? -3.834 -11.378 -6.682 1.00 88.19 184 ALA A CA 1
ATOM 1412 C C . ALA A 1 184 ? -3.247 -12.583 -5.929 1.00 88.19 184 ALA A C 1
ATOM 1414 O O . ALA A 1 184 ? -3.788 -13.009 -4.905 1.00 88.19 184 ALA A O 1
ATOM 1415 N N . ALA A 1 185 ? -2.110 -13.105 -6.399 1.00 89.38 185 ALA A N 1
ATOM 1416 C CA . ALA A 1 185 ? -1.424 -14.220 -5.756 1.00 89.38 185 ALA A CA 1
ATOM 1417 C C . ALA A 1 185 ? -0.863 -13.815 -4.383 1.00 89.38 185 ALA A C 1
ATOM 1419 O O . ALA A 1 185 ? -0.994 -14.562 -3.409 1.00 89.38 185 ALA A O 1
ATOM 1420 N N . TRP A 1 186 ? -0.282 -12.616 -4.286 1.00 91.12 186 TRP A N 1
ATOM 1421 C CA . TRP A 1 186 ? 0.196 -12.052 -3.028 1.00 91.12 186 TRP A CA 1
ATOM 1422 C C . TRP A 1 186 ? -0.945 -11.853 -2.017 1.00 91.12 186 TRP A C 1
ATOM 1424 O O . TRP A 1 186 ? -0.854 -12.353 -0.894 1.00 91.12 186 TRP A O 1
ATOM 1434 N N . ARG A 1 187 ? -2.063 -11.234 -2.419 1.00 91.31 187 ARG A N 1
ATOM 1435 C CA . ARG A 1 187 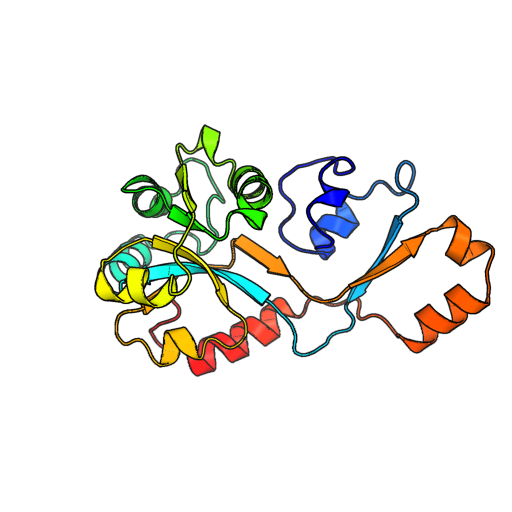? -3.247 -11.060 -1.560 1.00 91.31 187 ARG A CA 1
ATOM 1436 C C . ARG A 1 187 ? -3.808 -12.393 -1.082 1.00 91.31 187 ARG A C 1
ATOM 1438 O O . ARG A 1 187 ? -4.174 -12.500 0.083 1.00 91.31 187 ARG A O 1
ATOM 1445 N N . ALA A 1 188 ? -3.840 -13.424 -1.928 1.00 93.25 188 ALA A N 1
ATOM 1446 C CA . ALA A 1 188 ? -4.289 -14.755 -1.518 1.00 93.25 188 ALA A CA 1
ATOM 1447 C C . ALA A 1 188 ? -3.382 -15.362 -0.429 1.00 93.25 188 ALA A C 1
ATOM 1449 O O . ALA A 1 188 ? -3.876 -15.909 0.562 1.00 93.25 188 ALA A O 1
ATOM 1450 N N . LYS A 1 189 ? -2.053 -15.223 -0.565 1.00 93.31 189 LYS A N 1
ATOM 1451 C CA . LYS A 1 189 ? -1.089 -15.623 0.479 1.00 93.31 189 LYS A CA 1
ATOM 1452 C C . LYS A 1 189 ? -1.300 -14.822 1.769 1.00 93.31 189 LYS A C 1
ATOM 1454 O O . LYS A 1 189 ? -1.272 -15.407 2.855 1.00 93.31 189 LYS A O 1
ATOM 1459 N N . LEU A 1 190 ? -1.524 -13.511 1.653 1.00 94.62 190 LEU A N 1
ATOM 1460 C CA . LEU A 1 190 ? -1.755 -12.623 2.790 1.00 94.62 190 LEU A CA 1
ATOM 1461 C C . LEU A 1 190 ? -3.047 -12.990 3.531 1.00 94.62 190 LEU A C 1
ATOM 1463 O O . LEU A 1 190 ? -3.016 -13.170 4.745 1.00 94.62 190 LEU A O 1
ATOM 1467 N N . ALA A 1 191 ? -4.148 -13.197 2.807 1.00 95.50 191 ALA A N 1
ATOM 1468 C CA . ALA A 1 191 ? -5.437 -13.611 3.358 1.00 95.50 191 ALA A CA 1
ATOM 1469 C C . AL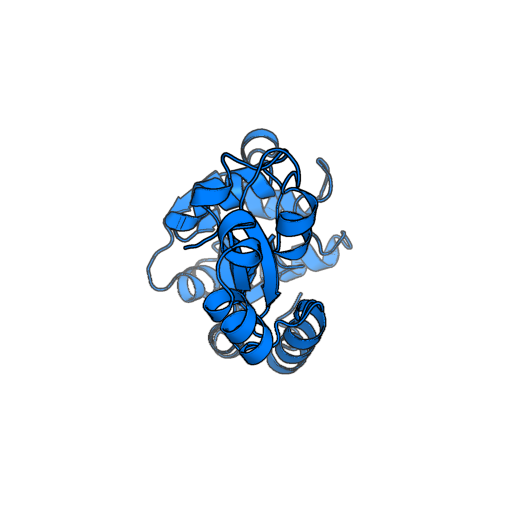A A 1 191 ? -5.332 -14.938 4.119 1.00 95.50 191 ALA A C 1
ATOM 1471 O O . ALA A 1 191 ? -5.806 -15.047 5.248 1.00 95.50 191 ALA A O 1
ATOM 1472 N N . LYS A 1 192 ? -4.627 -15.927 3.549 1.00 96.31 192 LYS A N 1
ATOM 1473 C CA . LYS A 1 192 ? -4.369 -17.210 4.220 1.00 96.31 192 LYS A CA 1
ATOM 1474 C C . LYS A 1 192 ? -3.628 -17.035 5.549 1.00 96.31 192 LYS A C 1
ATOM 1476 O O . LYS A 1 192 ? -3.844 -17.823 6.465 1.00 96.31 192 LYS A O 1
ATOM 1481 N N . ARG A 1 193 ? -2.735 -16.046 5.653 1.00 95.94 193 ARG A N 1
ATOM 1482 C CA . ARG A 1 193 ? -1.956 -15.801 6.873 1.00 95.94 193 ARG A CA 1
ATOM 1483 C C . ARG A 1 193 ? -2.708 -14.973 7.907 1.00 95.94 193 ARG A C 1
ATOM 1485 O O . ARG A 1 193 ? -2.606 -15.269 9.092 1.00 95.94 193 ARG A O 1
ATOM 1492 N N . LEU A 1 194 ? -3.381 -13.915 7.469 1.00 96.69 194 LEU A N 1
ATOM 1493 C CA . LEU A 1 194 ? -4.006 -12.944 8.363 1.00 96.69 194 LEU A CA 1
ATOM 1494 C C . LEU A 1 194 ? -5.400 -13.370 8.820 1.00 96.69 194 LEU A C 1
ATOM 1496 O O . LEU A 1 194 ? -5.816 -12.956 9.898 1.00 96.69 194 LEU A O 1
ATOM 1500 N N . GLY A 1 195 ? -6.105 -14.197 8.044 1.00 96.00 195 GLY A N 1
ATOM 1501 C CA . GLY A 1 195 ? -7.455 -14.633 8.382 1.00 96.00 195 GLY A CA 1
ATOM 1502 C C . GLY A 1 195 ? -8.382 -13.440 8.612 1.00 96.00 195 GLY A C 1
ATOM 1503 O O . GLY A 1 195 ? -8.527 -12.584 7.744 1.00 96.00 195 GLY A O 1
ATOM 1504 N N . ASP A 1 196 ? -8.967 -13.366 9.806 1.00 95.06 196 ASP A N 1
ATOM 1505 C CA . ASP A 1 196 ? -9.881 -12.301 10.229 1.00 95.06 196 ASP A CA 1
ATOM 1506 C C . ASP A 1 196 ? -9.209 -10.929 10.420 1.00 95.06 196 ASP A C 1
ATOM 1508 O O . ASP A 1 196 ? -9.907 -9.925 10.539 1.00 95.06 196 ASP A O 1
ATOM 1512 N N . LYS A 1 197 ? -7.870 -10.868 10.438 1.00 96.69 197 LYS A N 1
ATOM 1513 C CA . LYS A 1 197 ? -7.101 -9.614 10.507 1.00 96.69 197 LYS A CA 1
ATOM 1514 C C . LYS A 1 197 ? -6.936 -8.918 9.155 1.00 96.69 197 LYS A C 1
ATOM 1516 O O . LYS A 1 197 ? -6.388 -7.818 9.123 1.00 96.69 197 LYS A O 1
ATOM 1521 N N . LEU A 1 198 ? -7.344 -9.550 8.052 1.00 96.56 198 LEU A N 1
ATOM 1522 C CA . LEU A 1 198 ? -7.477 -8.892 6.753 1.00 96.56 198 LEU A CA 1
ATOM 1523 C C . LEU A 1 198 ? -8.946 -8.503 6.566 1.00 96.56 198 LEU A C 1
ATOM 1525 O O . LEU A 1 198 ? -9.786 -9.365 6.309 1.00 96.56 198 LEU A O 1
ATOM 1529 N N . VAL A 1 199 ? -9.232 -7.217 6.758 1.00 93.94 199 VAL A N 1
ATOM 1530 C CA . VAL A 1 199 ? -10.582 -6.646 6.867 1.00 93.94 199 VAL A CA 1
ATOM 1531 C C . VAL A 1 199 ? -10.989 -5.918 5.598 1.00 93.94 199 VAL A C 1
ATOM 1533 O O . VAL A 1 199 ? -10.198 -5.078 5.123 1.00 93.94 199 VAL A O 1
#